Protein 9G6Q (pdb70)

Secondary structure (DSSP, 8-state):
--EEEEPPPEEE-TT--EEEEEEEESS-GGGSEEEEEEE-TT---EEEEEE-TTT--EEE-GGGBTTEEEEEETTTTEEEEEE-S--GGG-EEEEEEEE--TTSTTSS-SB---EEEEE-/-TTSPPEEE----BPTT--EEEEEEESS--B-TTS-B-EEEEEE-TTS--EEEEETTTEEPTT--TTEEEEE-SSEEEEEE-S--GGG-EEEEEEE-SSSSPEE---EEE-B-

Solvent-accessible surface area: 10648 Å² total; per-residue (Å²): 161,22,92,9,104,6,35,54,77,62,134,10,57,84,58,39,58,13,115,0,27,0,88,3,49,52,43,82,12,30,42,56,1,0,0,0,0,9,24,76,102,96,97,9,11,28,2,0,0,1,10,40,8,147,76,106,101,53,16,47,19,132,137,7,106,56,42,2,61,8,59,34,55,130,108,40,27,12,0,60,0,70,2,124,48,2,68,78,53,5,15,2,41,2,5,0,0,12,0,2,96,226,24,7,83,46,26,0,43,85,29,0,97,11,1,60,1,65,10,87,88,118,105,42,9,91,10,67,25,66,95,95,134,14,67,73,41,102,64,28,62,2,31,0,84,12,80,39,57,0,98,76,185,72,57,78,14,28,0,4,0,0,0,20,54,97,87,106,29,2,58,10,0,0,36,29,35,64,57,92,13,119,82,16,42,94,17,4,38,11,62,35,83,3,54,73,2,44,0,67,0,90,153,1,90,75,92,0,24,2,32,0,5,0,0,0,23,23,91,105,25,15,22,23,2,66,23,4,118,0,85,54,92

Structure (mmCIF, N/CA/C/O backbone):
data_9G6Q
#
_entry.id   9G6Q
#
_cell.length_a   50.879
_cell.length_b   63.685
_cell.length_c   80.610
_cell.angle_alpha   90.00
_cell.angle_beta   90.00
_cell.angle_gamma   90.00
#
_symmetry.space_group_name_H-M   'P 21 21 21'
#
loop_
_entity.id
_entity.type
_entity.pdbx_description
1 polymer scFv-IP11
2 polymer scFv-IP11
3 non-polymer rocuronium
4 water water
#
loop_
_atom_site.group_PDB
_atom_site.id
_atom_site.type_symbol
_atom_site.label_atom_id
_atom_site.label_alt_id
_atom_site.label_comp_id
_atom_site.label_asym_id
_atom_site.label_entity_id
_atom_site.label_seq_id
_atom_site.pdbx_PDB_ins_code
_atom_site.Cartn_x
_atom_site.Cartn_y
_atom_site.Cartn_z
_atom_site.occupancy
_atom_site.B_iso_or_equiv
_atom_site.auth_seq_id
_atom_site.auth_comp_id
_atom_site.auth_asym_id
_atom_site.auth_atom_id
_atom_site.pdbx_PDB_model_num
ATOM 1 N N . GLN A 1 1 ? 17.295 0.647 -10.728 1.00 28.77 1 GLN H N 1
ATOM 2 C CA . GLN A 1 1 ? 16.443 0.028 -11.769 1.00 27.07 1 GLN H CA 1
ATOM 3 C C . GLN A 1 1 ? 15.112 0.788 -11.836 1.00 18.87 1 GLN H C 1
ATOM 4 O O . GLN A 1 1 ? 14.290 0.778 -10.941 1.00 18.22 1 GLN H O 1
ATOM 10 N N . VAL A 1 2 ? 14.920 1.391 -12.973 1.00 17.38 2 VAL H N 1
ATOM 11 C CA . VAL A 1 2 ? 13.656 2.099 -13.234 1.00 14.86 2 VAL H CA 1
ATOM 12 C C . VAL A 1 2 ? 12.562 1.063 -13.390 1.00 15.00 2 VAL H C 1
ATOM 13 O O . VAL A 1 2 ? 12.709 0.118 -14.198 1.00 16.38 2 VAL H O 1
ATOM 17 N N . GLN A 1 3 ? 11.449 1.248 -12.710 1.00 14.01 3 GLN H N 1
ATOM 18 C CA . GLN A 1 3 ? 10.294 0.395 -12.859 1.00 13.61 3 GLN H CA 1
ATOM 19 C C . GLN A 1 3 ? 9.023 1.230 -12.854 1.00 12.49 3 GLN H C 1
ATOM 20 O O . GLN A 1 3 ? 8.888 2.160 -12.037 1.00 12.41 3 GLN H O 1
ATOM 26 N N . LEU A 1 4 ? 8.063 0.856 -13.718 1.00 11.17 4 LEU H N 1
ATOM 27 C CA . LEU A 1 4 ? 6.705 1.388 -13.714 1.00 10.28 4 LEU H CA 1
ATOM 28 C C . LEU A 1 4 ? 5.778 0.213 -13.522 1.00 10.59 4 LEU H C 1
ATOM 29 O O . LEU A 1 4 ? 5.811 -0.742 -14.329 1.00 12.75 4 LEU H O 1
ATOM 34 N N . GLN A 1 5 ? 4.986 0.217 -12.479 1.00 10.41 5 GLN H N 1
ATOM 35 C CA . GLN A 1 5 ? 4.142 -0.893 -12.116 1.00 10.77 5 GLN H CA 1
ATOM 36 C C . GLN A 1 5 ? 2.688 -0.446 -12.185 1.00 10.01 5 GLN H C 1
ATOM 37 O O . GLN A 1 5 ? 2.262 0.461 -11.460 1.00 11.64 5 GLN H O 1
ATOM 43 N N . GLN A 1 6 ? 1.915 -1.077 -13.031 1.00 9.85 6 GLN H N 1
ATOM 44 C CA . GLN A 1 6 ? 0.528 -0.730 -13.265 1.00 9.16 6 GLN H CA 1
ATOM 45 C C . GLN A 1 6 ? -0.422 -1.597 -12.463 1.00 9.58 6 GLN H C 1
ATOM 46 O O . GLN A 1 6 ? -0.092 -2.732 -12.104 1.00 11.62 6 GLN H O 1
ATOM 52 N N . SER A 1 7 ? -1.582 -1.030 -12.205 1.00 9.77 7 SER H N 1
ATOM 53 C CA . SER A 1 7 ? -2.631 -1.732 -11.502 1.00 10.94 7 SER H CA 1
ATOM 54 C C . SER A 1 7 ? -3.172 -2.902 -12.319 1.00 10.68 7 SER H C 1
ATOM 55 O O . SER A 1 7 ? -2.996 -3.027 -13.512 1.00 11.46 7 SER H O 1
ATOM 58 N N . GLY A 1 8 ? -3.880 -3.786 -11.630 1.00 11.44 8 GLY H N 1
ATOM 59 C CA . GLY A 1 8 ? -4.374 -5.032 -12.223 1.00 11.82 8 GLY H CA 1
ATOM 60 C C . GLY A 1 8 ? -5.492 -4.801 -13.209 1.00 12.32 8 GLY H C 1
ATOM 61 O O . GLY A 1 8 ? -6.215 -3.829 -13.184 1.00 11.85 8 GLY H O 1
ATOM 62 N N . ALA A 1 9 ? -5.694 -5.783 -14.089 1.00 12.81 9 ALA H N 1
ATOM 63 C CA . ALA A 1 9 ? -6.767 -5.781 -15.028 1.00 12.07 9 ALA H CA 1
ATOM 64 C C . ALA A 1 9 ? -8.111 -5.612 -14.353 1.00 12.23 9 ALA H C 1
ATOM 65 O O . ALA A 1 9 ? -8.323 -6.096 -13.250 1.00 13.78 9 ALA H O 1
ATOM 67 N N . GLU A 1 10 ? -9.026 -4.974 -15.072 1.00 12.85 10 GLU H N 1
ATOM 68 C CA . GLU A 1 10 ? -10.357 -4.641 -14.575 1.00 14.91 10 GLU H CA 1
ATOM 69 C C . GLU A 1 10 ? -11.407 -4.966 -15.613 1.00 13.71 10 GLU H C 1
ATOM 70 O O . GLU A 1 10 ? -11.207 -4.811 -16.805 1.00 13.51 10 GLU H O 1
ATOM 76 N N . LEU A 1 11 ? -12.554 -5.412 -15.070 1.00 15.88 11 LEU H N 1
ATOM 77 C CA . LEU A 1 11 ? -13.806 -5.522 -15.773 1.00 14.93 11 LEU H CA 1
ATOM 78 C C . LEU A 1 11 ? -14.729 -4.398 -15.286 1.00 14.62 11 LEU H C 1
ATOM 79 O O . LEU A 1 11 ? -14.884 -4.243 -14.082 1.00 17.53 11 LEU H O 1
ATOM 84 N N . ALA A 1 12 ? -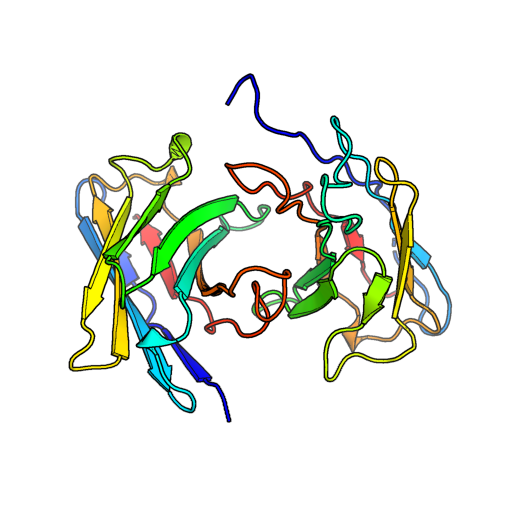15.287 -3.671 -16.226 1.00 15.99 12 ALA H N 1
ATOM 85 C CA . ALA A 1 12 ? -16.190 -2.569 -15.889 1.00 16.00 12 ALA H CA 1
ATOM 86 C C . ALA A 1 12 ? -17.458 -2.648 -16.735 1.00 15.82 12 ALA H C 1
ATOM 87 O O . ALA A 1 12 ? -17.469 -3.130 -17.833 1.00 17.44 12 ALA H O 1
ATOM 89 N N . ARG A 1 13 ? -18.540 -2.064 -16.188 1.00 20.28 13 ARG H N 1
ATOM 90 C CA . ARG A 1 13 ? -19.811 -1.950 -16.868 1.00 22.10 13 ARG H CA 1
ATOM 91 C C . ARG A 1 13 ? -19.856 -0.688 -17.723 1.00 20.76 13 ARG H C 1
ATOM 92 O O . ARG A 1 13 ? -19.257 0.332 -17.394 1.00 20.39 13 ARG H O 1
ATOM 94 N N . PRO A 1 14 ? -20.572 -0.699 -18.849 1.00 19.97 14 PRO H N 1
ATOM 95 C CA . PRO A 1 14 ? -20.821 0.509 -19.610 1.00 21.62 14 PRO H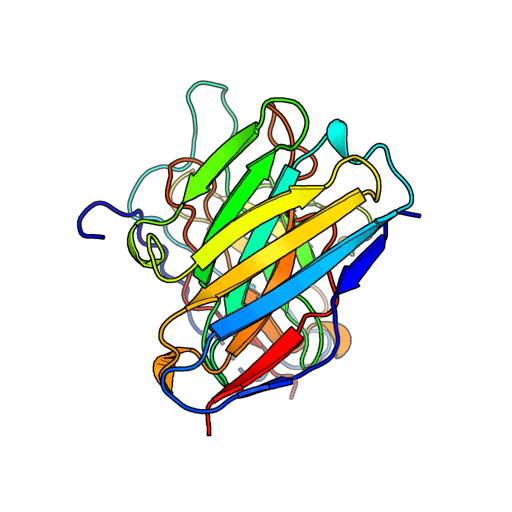 CA 1
ATOM 96 C C . PRO A 1 14 ? -21.445 1.590 -18.747 1.00 19.53 14 PRO H C 1
ATOM 97 O O . PRO A 1 14 ? -22.302 1.356 -17.883 1.00 21.52 14 PRO H O 1
ATOM 101 N N . GLY A 1 15 ? -20.892 2.779 -18.914 1.00 18.78 15 GLY H N 1
ATOM 102 C CA . GLY A 1 15 ? -21.329 3.939 -18.181 1.00 19.76 15 GLY H CA 1
ATOM 103 C C . GLY A 1 15 ? -20.560 4.184 -16.902 1.00 21.58 15 GLY H C 1
ATOM 104 O O . GLY A 1 15 ? -20.660 5.263 -16.346 1.00 21.21 15 GLY H O 1
ATOM 105 N N . ALA A 1 16 ? -19.769 3.202 -16.445 1.00 19.87 16 ALA H N 1
ATOM 106 C CA . ALA A 1 16 ? -19.010 3.384 -15.232 1.00 18.47 16 ALA H CA 1
ATOM 107 C C . ALA A 1 16 ? -17.724 4.155 -15.543 1.00 17.05 16 ALA H C 1
ATOM 108 O O . ALA A 1 16 ? -17.469 4.560 -16.651 1.00 16.54 16 ALA H O 1
ATOM 110 N N . SER A 1 17 ? -17.007 4.407 -14.476 1.00 18.21 17 SER H N 1
ATOM 111 C CA . SER A 1 17 ? -15.661 4.968 -14.549 1.00 16.52 17 SER H CA 1
ATOM 112 C C . SER A 1 17 ? -14.704 3.972 -13.938 1.00 17.24 17 SER H C 1
ATOM 113 O O . SER A 1 17 ? -15.069 3.117 -13.140 1.00 18.61 17 SER H O 1
ATOM 116 N N . VAL A 1 18 ? -13.433 4.112 -14.308 1.00 15.21 18 VAL H N 1
ATOM 117 C CA . VAL A 1 18 ? -12.358 3.375 -13.681 1.00 14.46 18 VAL H CA 1
ATOM 118 C C . VAL A 1 18 ? -11.161 4.313 -13.515 1.00 12.70 18 VAL H C 1
ATOM 119 O O . VAL A 1 18 ? -10.978 5.218 -14.319 1.00 14.45 18 VAL H O 1
ATOM 123 N N . LYS A 1 19 ? -10.306 4.026 -12.550 1.00 12.09 19 LYS H N 1
ATOM 124 C CA . LYS A 1 19 ? -9.101 4.784 -12.294 1.00 12.38 19 LYS H CA 1
ATOM 125 C C . LYS A 1 19 ? -7.909 3.824 -12.277 1.00 13.01 19 LYS H C 1
ATOM 126 O O . LYS A 1 19 ? -7.841 2.944 -11.422 1.00 14.47 19 LYS H O 1
ATOM 132 N N . LEU A 1 20 ? -7.043 3.947 -13.261 1.00 10.43 20 LEU H N 1
ATOM 133 C CA . LEU A 1 20 ? -5.869 3.111 -13.446 1.00 10.83 20 LEU H CA 1
ATOM 134 C C . LEU A 1 20 ? -4.673 3.786 -12.828 1.00 10.88 20 LEU H C 1
ATOM 135 O O . LEU A 1 20 ? -4.606 5.030 -12.805 1.00 11.53 20 LEU H O 1
ATOM 140 N N . SER A 1 21 ? -3.750 3.040 -12.245 1.00 9.92 21 SER H N 1
ATOM 141 C CA . SER A 1 21 ? -2.578 3.628 -11.626 1.00 10.29 21 SER H CA 1
ATOM 142 C C . SER A 1 21 ? -1.281 3.095 -12.232 1.00 9.68 21 SER H C 1
ATOM 143 O O . SER A 1 21 ? -1.194 1.986 -12.806 1.00 10.04 21 SER H O 1
ATOM 146 N N . CYS A 1 22 ? -0.240 3.885 -12.075 1.00 9.39 22 CYS H N 1
ATOM 147 C CA . CYS A 1 22 ? 1.105 3.632 -12.568 1.00 10.29 22 CYS H CA 1
ATOM 148 C C . CYS A 1 22 ? 2.079 4.118 -11.506 1.00 11.13 22 CYS H C 1
ATOM 149 O O . CYS A 1 22 ? 2.259 5.328 -11.349 1.00 11.49 22 CYS H O 1
ATOM 152 N N . LYS A 1 23 ? 2.698 3.186 -10.785 1.00 10.74 23 LYS H N 1
ATOM 153 C CA . LYS A 1 23 ? 3.625 3.490 -9.686 1.00 11.33 23 LYS H CA 1
ATOM 154 C C . LYS A 1 23 ? 5.051 3.454 -10.179 1.00 11.41 23 LYS H C 1
ATOM 155 O O . LYS A 1 23 ? 5.478 2.421 -10.737 1.00 11.83 23 LYS H O 1
ATOM 161 N N . ALA A 1 24 ? 5.795 4.520 -9.999 1.00 10.87 24 ALA H N 1
ATOM 162 C CA . ALA A 1 24 ? 7.150 4.669 -10.484 1.00 11.38 24 ALA H CA 1
ATOM 163 C C . ALA A 1 24 ? 8.124 4.456 -9.358 1.00 12.45 24 ALA H C 1
ATOM 164 O O . ALA A 1 24 ? 7.919 4.968 -8.249 1.00 13.47 24 ALA H O 1
ATOM 166 N N . SER A 1 25 ? 9.240 3.843 -9.671 1.00 11.79 25 SER H N 1
ATOM 167 C CA . SER A 1 25 ? 10.312 3.657 -8.688 1.00 13.71 25 SER H CA 1
ATOM 168 C C . SER A 1 25 ? 11.649 3.578 -9.408 1.00 12.86 25 SER H C 1
ATOM 169 O O . SER A 1 25 ? 11.765 3.319 -10.602 1.00 13.13 25 SER H O 1
ATOM 172 N N . GLY A 1 26 ? 12.726 3.843 -8.630 1.00 13.29 26 GLY H N 1
ATOM 173 C CA . GLY A 1 26 ? 14.070 3.683 -9.138 1.00 13.42 26 GLY H CA 1
ATOM 174 C C . GLY A 1 26 ? 14.702 4.921 -9.759 1.00 13.23 26 GLY H C 1
ATOM 175 O O . GLY A 1 26 ? 15.775 4.865 -10.340 1.00 15.34 26 GLY H O 1
ATOM 176 N N . TYR A 1 27 ? 13.995 6.063 -9.711 1.00 12.70 27 TYR H N 1
ATOM 177 C CA . TYR A 1 27 ? 14.444 7.333 -10.222 1.00 12.23 27 TYR H CA 1
ATOM 178 C C . TYR A 1 27 ? 13.612 8.429 -9.551 1.00 11.49 27 TYR H C 1
ATOM 179 O O . TYR A 1 27 ? 12.627 8.134 -8.894 1.00 12.63 27 TYR H O 1
ATOM 188 N N . THR A 1 28 ? 14.019 9.664 -9.728 1.00 11.80 28 THR H N 1
ATOM 189 C CA . THR A 1 28 ? 13.297 10.811 -9.184 1.00 12.16 28 THR H CA 1
ATOM 190 C C . THR A 1 28 ? 12.044 11.062 -10.028 1.00 11.83 28 THR H C 1
ATOM 191 O O . THR A 1 28 ? 12.135 11.614 -11.122 1.00 11.30 28 THR H O 1
ATOM 195 N N . PHE A 1 29 ? 10.884 10.706 -9.505 1.00 11.06 29 PHE H N 1
ATOM 196 C CA . PHE A 1 29 ? 9.609 10.791 -10.233 1.00 11.03 29 PHE H CA 1
ATOM 197 C C . PHE A 1 29 ? 9.400 12.180 -10.811 1.00 11.06 29 PHE H C 1
ATOM 198 O O . PHE A 1 29 ? 8.998 12.327 -11.973 1.00 11.00 29 PHE H O 1
ATOM 206 N N . THR A 1 30 ? 9.643 13.218 -10.020 1.00 10.15 30 THR H N 1
ATOM 207 C CA . THR A 1 30 ? 9.358 14.556 -10.451 1.00 11.32 30 THR H CA 1
ATOM 208 C C . THR A 1 30 ? 10.399 15.116 -11.410 1.00 10.43 30 THR H C 1
ATOM 209 O O . THR A 1 30 ? 10.149 16.219 -11.901 1.00 11.97 30 THR H O 1
ATOM 213 N N . SER A 1 31 ? 11.445 14.397 -11.748 1.00 10.70 31 SER H N 1
ATOM 214 C CA . SER A 1 31 ? 12.397 14.865 -12.756 1.00 12.01 31 SER H CA 1
ATOM 215 C C . SER A 1 31 ? 11.929 14.542 -14.178 1.00 11.88 31 SER H C 1
ATOM 216 O O . SER A 1 31 ? 12.538 15.011 -15.131 1.00 12.86 31 SER H O 1
ATOM 219 N N . TYR A 1 32 ? 10.823 13.800 -14.319 1.00 10.22 32 TYR H N 1
ATOM 220 C CA . TYR A 1 32 ? 10.349 13.320 -15.625 1.00 9.55 32 TYR H CA 1
ATOM 221 C C . TYR A 1 32 ? 8.831 13.438 -15.641 1.00 9.84 32 TYR H C 1
ATOM 222 O O . TYR A 1 32 ? 8.211 13.961 -14.719 1.00 11.10 32 TYR H O 1
ATOM 231 N N . GLY A 1 33 ? 8.234 12.969 -16.708 1.00 9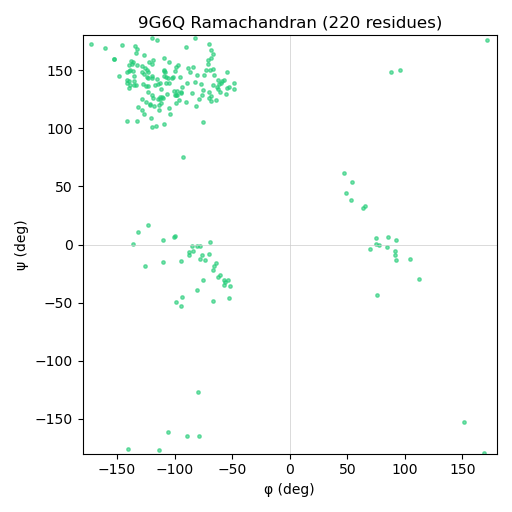.50 33 GLY H N 1
ATOM 232 C CA . GLY A 1 33 ? 6.797 12.885 -16.789 1.00 10.29 33 GLY H CA 1
ATOM 233 C C . GLY A 1 33 ? 6.326 11.451 -16.988 1.00 8.72 33 GLY H C 1
ATOM 234 O O . GLY A 1 33 ? 7.161 10.525 -17.051 1.00 9.13 33 GLY H O 1
ATOM 235 N N . ILE A 1 34 ? 5.021 11.259 -17.032 1.00 8.24 34 ILE H N 1
ATOM 236 C CA . ILE A 1 34 ? 4.409 9.985 -17.343 1.00 8.23 34 ILE H CA 1
ATOM 237 C C . ILE A 1 34 ? 3.464 10.192 -18.508 1.00 8.96 34 ILE H C 1
ATOM 238 O O . ILE A 1 34 ? 2.721 11.194 -18.531 1.00 9.99 34 ILE H O 1
ATOM 243 N N . THR A 1 35 ? 3.474 9.296 -19.463 1.00 8.89 35 THR H N 1
ATOM 244 C CA . THR A 1 35 ? 2.619 9.377 -20.641 1.00 9.58 35 THR H CA 1
ATOM 245 C C . THR A 1 35 ? 1.849 8.089 -20.750 1.00 9.33 35 THR H C 1
ATOM 246 O O . THR A 1 35 ? 2.313 7.012 -20.295 1.00 10.24 35 THR H O 1
ATOM 250 N N . TRP A 1 36 ? 0.656 8.145 -21.341 1.00 9.33 36 TRP H N 1
ATOM 251 C CA . TRP A 1 36 ? -0.253 7.035 -21.412 1.00 9.08 36 TRP H CA 1
ATOM 252 C C . TRP A 1 36 ? -0.599 6.724 -22.864 1.00 8.89 36 TRP H C 1
ATOM 253 O O . TRP A 1 36 ? -0.774 7.643 -23.682 1.00 9.05 36 TRP H O 1
ATOM 264 N N . VAL A 1 37 ? -0.741 5.430 -23.145 1.00 8.77 37 VAL H N 1
ATOM 265 C CA . VAL A 1 37 ? -0.966 4.903 -24.484 1.00 9.03 37 VAL H CA 1
ATOM 266 C C . VAL A 1 37 ? -2.067 3.872 -24.387 1.00 9.27 37 VAL H C 1
ATOM 267 O O . VAL A 1 37 ? -2.094 3.044 -23.483 1.00 10.50 37 VAL H O 1
ATOM 271 N N . LYS A 1 38 ? -2.941 3.862 -25.399 1.00 10.16 38 LYS H N 1
ATOM 272 C CA . LYS A 1 38 ? -4.026 2.906 -25.534 1.00 10.59 38 LYS H CA 1
ATOM 273 C C . LYS A 1 38 ? -3.724 1.924 -26.655 1.00 11.70 38 LYS H C 1
ATOM 274 O O . LYS A 1 38 ? -3.347 2.335 -27.737 1.00 12.23 38 LYS H O 1
ATOM 280 N N . GLN A 1 39 ? -4.042 0.659 -26.385 1.00 12.43 39 GLN H N 1
ATOM 281 C CA . GLN A 1 39 ? -4.127 -0.381 -27.429 1.00 14.59 39 GLN H CA 1
ATOM 282 C C . GLN A 1 39 ? -5.390 -1.228 -27.335 1.00 15.29 39 GLN H C 1
ATOM 283 O O . GLN A 1 39 ? -5.502 -2.082 -26.535 1.00 15.53 39 GLN H O 1
ATOM 289 N N . ARG A 1 40 ? -6.365 -1.007 -28.273 1.00 19.91 40 ARG H N 1
ATOM 290 C CA . ARG A 1 40 ? -7.579 -1.817 -28.363 1.00 21.58 40 ARG H CA 1
ATOM 291 C C . ARG A 1 40 ? -7.210 -3.218 -28.840 1.00 24.02 40 ARG H C 1
ATOM 292 O O . ARG A 1 40 ? -6.188 -3.345 -29.510 1.00 22.77 40 ARG H O 1
ATOM 300 N N . PRO A 1 41 ? -7.968 -4.283 -28.439 1.00 25.26 41 PRO H N 1
ATOM 301 C CA . PRO A 1 41 ? -7.569 -5.657 -28.740 1.00 29.77 41 PRO H CA 1
ATOM 302 C C . PRO A 1 41 ? -7.372 -5.789 -30.246 1.00 34.86 41 PRO H C 1
ATOM 303 O O . PRO A 1 41 ? -8.170 -5.300 -31.054 1.00 34.74 41 PRO H O 1
ATOM 307 N N . GLY A 1 42 ? -6.216 -6.343 -30.604 1.00 45.81 42 GLY H N 1
ATOM 308 C CA . GLY A 1 42 ? -5.897 -6.595 -31.993 1.00 41.31 42 GLY H CA 1
ATOM 309 C C . GLY A 1 42 ? -5.471 -5.351 -32.767 1.00 44.38 42 GLY H C 1
ATOM 310 O O . GLY A 1 42 ? -5.141 -5.467 -33.940 1.00 42.49 42 GLY H O 1
ATOM 311 N N . GLN A 1 43 ? -5.434 -4.176 -32.121 1.00 32.75 43 GLN H N 1
ATOM 312 C CA . GLN A 1 43 ? -5.263 -2.918 -32.841 1.00 29.97 43 GLN H CA 1
ATOM 313 C C . GLN A 1 43 ? -3.906 -2.293 -32.478 1.00 22.10 43 GLN H C 1
ATOM 314 O O . GLN A 1 43 ? -3.147 -2.842 -31.631 1.00 23.70 43 GLN H O 1
ATOM 320 N N . GLY A 1 44 ? -3.703 -1.078 -33.054 1.00 22.59 44 GLY H N 1
ATOM 321 C CA . GLY A 1 44 ? -2.453 -0.302 -33.009 1.00 17.07 44 GLY H CA 1
ATOM 322 C C . GLY A 1 44 ? -2.299 0.414 -31.660 1.00 14.71 44 GLY H C 1
ATOM 323 O O . GLY A 1 44 ? -3.066 0.204 -30.749 1.00 20.74 44 GLY H O 1
ATOM 324 N N . LEU A 1 45 ? -1.391 1.369 -31.617 1.00 15.02 45 LEU H N 1
ATOM 325 C CA . LEU A 1 45 ? -1.140 2.215 -30.442 1.00 12.64 45 LEU H CA 1
ATOM 326 C C . LEU A 1 45 ? -1.662 3.588 -30.700 1.00 12.45 45 LEU H C 1
ATOM 327 O O . LEU A 1 45 ? -1.515 4.149 -31.778 1.00 13.90 45 LEU H O 1
ATOM 332 N N . GLU A 1 46 ? -2.194 4.213 -29.640 1.00 11.52 46 GLU H N 1
ATOM 333 C CA . GLU A 1 46 ? -2.691 5.578 -29.679 1.00 12.38 46 GLU H CA 1
ATOM 334 C C . GLU A 1 46 ? -2.152 6.329 -28.459 1.00 10.42 46 GLU H C 1
ATOM 335 O O . GLU A 1 46 ? -2.166 5.784 -27.348 1.00 12.40 46 GLU H O 1
ATOM 341 N N . TRP A 1 47 ? -1.719 7.534 -28.643 1.00 10.26 47 TRP H N 1
ATOM 342 C CA . TRP A 1 47 ? -1.262 8.358 -27.530 1.00 9.51 47 TRP H CA 1
ATOM 343 C C . TRP A 1 47 ? -2.432 9.068 -26.864 1.00 10.50 47 TRP H C 1
ATOM 344 O O . TRP A 1 47 ? -3.242 9.710 -27.542 1.00 11.14 47 TRP H O 1
ATOM 355 N N . ILE A 1 48 ? -2.536 8.991 -25.528 1.00 8.95 48 ILE H N 1
ATOM 356 C CA . ILE A 1 48 ? -3.595 9.645 -24.772 1.00 9.25 48 ILE H CA 1
ATOM 357 C C . ILE A 1 48 ? -3.162 11.001 -24.272 1.00 9.68 48 ILE H C 1
ATOM 358 O O . ILE A 1 48 ? -3.900 11.995 -24.466 1.00 10.10 48 ILE H O 1
ATOM 363 N N . GLY A 1 49 ? -2.026 11.091 -23.573 1.00 9.37 49 GLY H N 1
ATOM 364 C CA . GLY A 1 49 ? -1.610 12.333 -22.973 1.00 9.61 49 GLY H CA 1
ATOM 365 C C . GLY A 1 49 ? -0.417 12.134 -22.063 1.00 9.03 49 GLY H C 1
ATOM 366 O O . GLY A 1 49 ? 0.053 10.997 -21.915 1.00 9.53 49 GLY H O 1
ATOM 367 N N . GLU A 1 50 ? 0.085 13.218 -21.537 1.00 9.41 50 GLU H N 1
ATOM 368 C CA . GLU A 1 50 ? 1.240 13.209 -20.654 1.00 10.14 50 GLU H CA 1
ATOM 369 C C . GLU A 1 50 ? 1.016 14.144 -19.485 1.00 8.80 50 GLU H C 1
ATOM 370 O O . GLU A 1 50 ? 0.236 15.100 -19.578 1.00 10.48 50 GLU H O 1
ATOM 376 N N . ILE A 1 51 ? 1.715 13.867 -18.379 1.00 8.78 51 ILE H N 1
ATOM 377 C CA . ILE A 1 51 ? 1.670 14.696 -17.174 1.00 8.09 51 ILE H CA 1
ATOM 378 C C . ILE A 1 51 ? 3.062 14.764 -16.597 1.00 8.29 51 ILE H C 1
ATOM 379 O O . ILE A 1 51 ? 3.789 13.760 -16.507 1.00 9.21 51 ILE H O 1
ATOM 384 N N . TYR A 1 52 ? 3.451 15.957 -16.143 1.00 7.76 52 TYR H N 1
ATOM 385 C CA . TYR A 1 52 ? 4.748 16.227 -15.563 1.00 8.74 52 TYR H CA 1
ATOM 386 C C . TYR A 1 52 ? 4.503 16.704 -14.156 1.00 9.82 52 TYR H C 1
ATOM 387 O O . TYR A 1 52 ? 4.073 17.852 -13.973 1.00 10.75 52 TYR H O 1
ATOM 396 N N . PRO A 1 53 A 4.678 15.864 -13.126 1.00 10.12 52 PRO H N 1
ATOM 397 C CA . PRO A 1 53 A 4.227 16.197 -11.786 1.00 10.56 52 PRO H CA 1
ATOM 398 C C . PRO A 1 53 A 4.897 17.408 -11.181 1.00 11.14 52 PRO H C 1
ATOM 399 O O . PRO A 1 53 A 4.285 18.047 -10.312 1.00 13.53 52 PRO H O 1
ATOM 403 N N . ARG A 1 54 ? 6.115 17.752 -11.535 1.00 10.32 53 ARG H N 1
ATOM 404 C CA . ARG A 1 54 ? 6.822 18.867 -10.897 1.00 11.26 53 ARG H CA 1
ATOM 405 C C . ARG A 1 54 ? 6.139 20.189 -11.217 1.00 12.27 53 ARG H C 1
ATOM 406 O O . ARG A 1 54 ? 5.882 21.031 -10.342 1.00 14.08 53 ARG H O 1
ATOM 414 N N . SER A 1 55 ? 5.848 20.420 -12.495 1.00 11.26 54 SER H N 1
ATOM 415 C CA . SER A 1 55 ? 5.254 21.671 -12.956 1.00 10.95 54 SER H CA 1
ATOM 416 C C . SER A 1 55 ? 3.745 21.556 -13.045 1.00 11.05 54 SER H C 1
ATOM 417 O O . SER A 1 55 ? 3.079 22.605 -13.176 1.00 11.59 54 SER H O 1
ATOM 420 N N . THR A 1 56 ? 3.180 20.360 -12.991 1.00 10.50 55 THR H N 1
ATOM 421 C CA . THR A 1 56 ? 1.769 20.040 -13.240 1.00 10.07 55 THR H CA 1
ATOM 422 C C . THR A 1 56 ? 1.365 20.072 -14.720 1.00 9.72 55 TH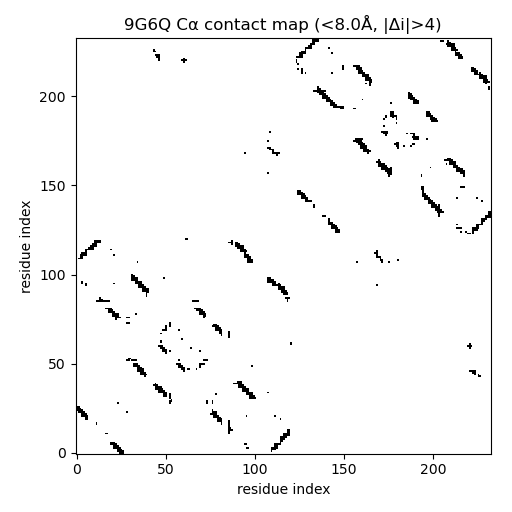R H C 1
ATOM 423 O O . THR A 1 56 ? 0.220 19.809 -15.015 1.00 10.67 55 THR H O 1
ATOM 427 N N . TYR A 1 57 ? 2.308 20.363 -15.601 1.00 9.42 56 TYR H N 1
ATOM 428 C CA . TYR A 1 57 ? 2.017 20.410 -17.016 1.00 9.55 56 TYR H CA 1
ATOM 429 C C . TYR A 1 57 ? 1.354 19.132 -17.493 1.00 10.16 56 TYR H C 1
ATOM 430 O O . TYR A 1 57 ? 1.849 18.015 -17.211 1.00 10.12 56 TYR H O 1
ATOM 439 N N . THR A 1 58 ? 0.318 19.285 -18.286 1.00 9.66 57 THR H N 1
ATOM 440 C CA . THR A 1 58 ? -0.320 18.211 -19.000 1.00 9.02 57 THR H CA 1
ATOM 441 C C . THR A 1 58 ? -0.440 18.546 -20.483 1.00 9.78 57 THR H C 1
ATOM 442 O O . THR A 1 58 ? -0.548 19.710 -20.875 1.00 10.30 57 THR H O 1
ATOM 446 N N . SER A 1 59 ? -0.489 17.494 -21.291 1.00 9.32 58 SER H N 1
ATOM 447 C CA . SER A 1 59 ? -0.890 17.598 -22.674 1.00 10.38 58 SER H CA 1
ATOM 448 C C . SER A 1 59 ? -1.781 16.444 -23.033 1.00 10.96 58 SER H C 1
ATOM 449 O O . SER A 1 59 ? -1.446 15.304 -22.669 1.00 13.33 58 SER H O 1
ATOM 452 N N . TYR A 1 60 ? -2.852 16.649 -23.755 1.00 10.80 59 TYR H N 1
ATOM 453 C CA . TYR A 1 60 ? -3.777 15.618 -24.101 1.00 10.23 59 TYR H CA 1
ATOM 454 C C . TYR A 1 60 ? -3.942 15.529 -25.607 1.00 11.08 59 TYR H C 1
ATOM 455 O O . TYR A 1 60 ? -4.012 16.563 -26.291 1.00 13.27 59 TYR H O 1
ATOM 464 N N . ASN A 1 61 ? -4.107 14.343 -26.118 1.00 10.32 60 ASN H N 1
ATOM 465 C CA . ASN A 1 61 ? -4.680 14.157 -27.449 1.00 11.01 60 ASN H CA 1
ATOM 466 C C . ASN A 1 61 ? -6.138 14.570 -27.365 1.00 11.72 60 ASN H C 1
ATOM 467 O O . ASN A 1 61 ? -6.880 14.090 -26.524 1.00 12.03 60 ASN H O 1
ATOM 472 N N . GLU A 1 62 ? -6.571 15.475 -28.281 1.00 12.47 61 GLU H N 1
ATOM 473 C CA . GLU A 1 62 ? -7.966 15.919 -28.276 1.00 14.81 61 GLU H CA 1
ATOM 474 C C . GLU A 1 62 ? -8.984 14.795 -28.321 1.00 14.56 61 GLU H C 1
ATOM 475 O O . GLU A 1 62 ? -10.050 14.886 -27.711 1.00 17.69 61 GLU H O 1
ATOM 481 N N . LYS A 1 63 ? -8.630 13.690 -28.945 1.00 14.74 62 LYS H N 1
ATOM 482 C CA . LYS A 1 63 ? -9.473 12.516 -29.020 1.00 15.96 62 LYS H CA 1
ATOM 483 C C . LYS A 1 63 ? -9.888 12.018 -27.638 1.00 16.62 62 LYS H C 1
ATOM 484 O O . LYS A 1 63 ? -10.966 11.462 -27.475 1.00 18.94 62 LYS H O 1
ATOM 490 N N . PHE A 1 64 ? -9.002 12.210 -26.640 1.00 14.21 63 PHE H N 1
ATOM 491 C CA . PHE A 1 64 ? -9.257 11.646 -25.326 1.00 13.74 63 PHE H CA 1
ATOM 492 C C . PHE A 1 64 ? -9.573 12.682 -24.282 1.00 14.95 63 PHE H C 1
ATOM 493 O O . PHE A 1 64 ? -9.784 12.329 -23.115 1.00 14.81 63 PHE H O 1
ATOM 501 N N . LYS A 1 65 ? -9.667 13.958 -24.651 1.00 16.09 64 LYS H N 1
ATOM 502 C CA . LYS A 1 65 ? -10.016 14.970 -23.679 1.00 18.30 64 LYS H CA 1
ATOM 503 C C . L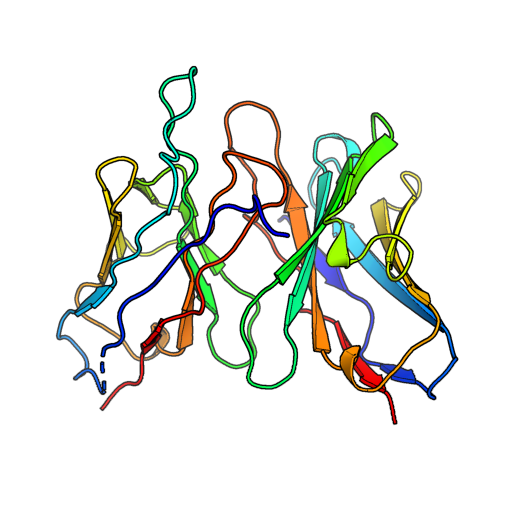YS A 1 65 ? -11.422 14.669 -23.184 1.00 20.69 64 LYS H C 1
ATOM 504 O O . LYS A 1 65 ? -12.315 14.265 -23.920 1.00 23.78 64 LYS H O 1
ATOM 510 N N . GLY A 1 66 ? -11.623 14.758 -21.869 1.00 21.59 65 GLY H N 1
ATOM 511 C CA . GLY A 1 66 ? -12.947 14.402 -21.347 1.00 27.79 65 GLY H CA 1
ATOM 512 C C . GLY A 1 66 ? -13.382 12.915 -21.388 1.00 30.74 65 GLY H C 1
ATOM 513 O O . GLY A 1 66 ? -14.529 12.613 -21.043 1.00 37.85 65 GLY H O 1
ATOM 514 N N . LYS A 1 67 ? -12.598 12.007 -21.959 1.00 16.31 66 LYS H N 1
ATOM 515 C CA . LYS A 1 67 ? -12.644 10.581 -21.686 1.00 15.14 66 LYS H CA 1
ATOM 516 C C . LYS A 1 67 ? -11.633 10.229 -20.590 1.00 12.24 66 LYS H C 1
ATOM 517 O O . LYS A 1 67 ? -11.983 9.507 -19.672 1.00 13.98 66 LYS H O 1
ATOM 523 N N . ALA A 1 68 ? -10.428 10.775 -20.715 1.00 11.84 67 ALA H N 1
ATOM 524 C CA . ALA A 1 68 ? -9.313 10.448 -19.820 1.00 12.02 67 ALA H CA 1
ATOM 525 C C . ALA A 1 68 ? -8.947 11.683 -19.023 1.00 11.55 67 ALA H C 1
ATOM 526 O O . ALA A 1 68 ? -8.864 12.784 -19.582 1.00 13.90 67 ALA H O 1
ATOM 528 N N . THR A 1 69 ? -8.689 11.513 -17.738 1.00 10.73 68 THR H N 1
ATOM 529 C CA . THR A 1 69 ? -8.187 12.579 -16.884 1.00 11.40 68 THR H CA 1
ATOM 530 C C . THR A 1 69 ? -6.892 12.079 -16.238 1.00 10.17 68 THR H C 1
ATOM 531 O O . THR A 1 69 ? -6.922 11.048 -15.547 1.00 11.00 68 THR H O 1
ATOM 535 N N . LEU A 1 70 ? -5.806 12.797 -16.433 1.00 10.31 69 LEU H N 1
ATOM 536 C CA . LEU A 1 70 ? -4.504 12.420 -15.880 1.00 10.15 69 LEU H CA 1
ATOM 537 C C . LEU A 1 70 ? -4.213 13.207 -14.634 1.00 10.21 69 LEU H C 1
ATOM 538 O O . LEU A 1 70 ? -4.342 14.434 -14.620 1.00 10.92 69 LEU H O 1
ATOM 543 N N . THR A 1 71 ? -3.857 12.512 -13.562 1.00 9.36 70 THR H N 1
ATOM 544 C CA . THR A 1 71 ? -3.402 13.117 -12.325 1.00 9.59 70 THR H CA 1
ATOM 545 C C . THR A 1 71 ? -2.152 12.419 -11.856 1.00 9.54 70 THR H C 1
ATOM 546 O O . THR A 1 71 ? -1.728 11.363 -12.353 1.00 9.82 70 THR H O 1
ATOM 550 N N . ALA A 1 72 ? -1.504 13.029 -10.869 1.00 9.92 71 ALA H N 1
ATOM 551 C CA . ALA A 1 72 ? -0.312 12.451 -10.282 1.00 10.78 71 ALA H CA 1
ATOM 552 C C . ALA A 1 72 ? -0.212 12.817 -8.826 1.00 11.68 71 ALA H C 1
ATOM 553 O O . ALA A 1 72 ? -0.563 13.957 -8.438 1.00 14.11 71 ALA H O 1
ATOM 555 N N . ASP A 1 73 ? 0.303 11.903 -8.017 1.00 11.20 72 ASP H N 1
ATOM 556 C CA . ASP A 1 73 ? 0.511 12.133 -6.593 1.00 11.03 72 ASP H CA 1
ATOM 557 C C . ASP A 1 73 ? 2.005 12.058 -6.326 1.00 11.20 72 ASP H C 1
ATOM 558 O O . ASP A 1 73 ? 2.587 10.968 -6.274 1.00 10.96 72 ASP H O 1
ATOM 563 N N . LYS A 1 74 ? 2.655 13.191 -6.184 1.00 10.98 73 LYS H N 1
ATOM 564 C CA . LYS A 1 74 ? 4.061 13.245 -5.902 1.00 11.39 73 LYS H CA 1
ATOM 565 C C . LYS A 1 74 ? 4.400 12.555 -4.578 1.00 11.91 73 LYS H C 1
ATOM 566 O O . LYS A 1 74 ? 5.540 12.095 -4.428 1.00 12.12 73 LYS H O 1
ATOM 572 N N . SER A 1 75 ? 3.476 12.492 -3.655 1.00 10.40 74 SER H N 1
ATOM 573 C CA . SER A 1 75 ? 3.773 11.913 -2.343 1.00 11.17 74 SER H CA 1
ATOM 574 C C . SER A 1 75 ? 3.900 10.410 -2.382 1.00 11.63 74 SER H C 1
ATOM 575 O O . SER A 1 75 ? 4.389 9.833 -1.391 1.00 12.95 74 SER H O 1
ATOM 578 N N . SER A 1 76 ? 3.478 9.743 -3.484 1.00 10.91 75 SER H N 1
ATOM 579 C CA . SER A 1 76 ? 3.597 8.315 -3.622 1.00 11.10 75 SER H CA 1
ATOM 580 C C . SER A 1 76 ? 4.192 7.911 -4.975 1.00 9.88 75 SER H C 1
ATOM 581 O O . SER A 1 76 ? 4.201 6.731 -5.315 1.00 11.28 75 SER H O 1
ATOM 584 N N . SER A 1 77 ? 4.715 8.853 -5.724 1.00 9.43 76 SER H N 1
ATOM 585 C CA . SER A 1 77 ? 5.259 8.589 -7.057 1.00 9.55 76 SER H CA 1
ATOM 586 C C . SER A 1 77 ? 4.283 7.781 -7.904 1.00 9.94 76 SER H C 1
ATOM 587 O O . SER A 1 77 ? 4.694 6.822 -8.573 1.00 10.83 76 SER H O 1
ATOM 590 N N . THR A 1 78 ? 3.010 8.129 -7.892 1.00 9.70 77 THR H N 1
ATOM 591 C CA . THR A 1 78 ? 1.991 7.402 -8.620 1.00 9.78 77 THR H CA 1
ATOM 592 C C . THR A 1 78 ? 1.268 8.346 -9.570 1.00 9.39 77 THR H C 1
ATOM 593 O O . THR A 1 78 ? 0.823 9.434 -9.199 1.00 11.06 77 THR H O 1
ATOM 597 N N . ALA A 1 79 ? 1.132 7.920 -10.814 1.00 9.36 78 ALA H N 1
ATOM 598 C CA . ALA A 1 79 ? 0.299 8.555 -11.823 1.00 8.91 78 ALA H CA 1
ATOM 599 C C . ALA A 1 79 ? -0.995 7.802 -11.984 1.00 8.80 78 ALA H C 1
ATOM 600 O O . ALA A 1 79 ? -1.017 6.588 -11.902 1.00 9.99 78 ALA H O 1
ATOM 602 N N . TYR A 1 80 ? -2.084 8.535 -12.224 1.00 8.76 79 TYR H N 1
ATOM 603 C CA . TYR A 1 80 ? -3.399 7.969 -12.387 1.00 8.65 79 TYR H CA 1
ATOM 604 C C . TYR A 1 80 ? -4.044 8.414 -13.673 1.00 10.01 79 TYR H C 1
ATOM 605 O O . TYR A 1 80 ? -3.844 9.546 -14.131 1.00 9.68 79 TYR H O 1
ATOM 614 N N . MET A 1 81 ? -4.848 7.517 -14.251 1.00 9.35 80 MET H N 1
ATOM 615 C CA . MET A 1 81 ? -5.667 7.888 -15.399 1.00 10.00 80 MET H CA 1
ATOM 616 C C . MET A 1 81 ? -7.072 7.399 -15.119 1.00 10.15 80 MET H C 1
ATOM 617 O O . MET A 1 81 ? -7.312 6.196 -14.970 1.00 11.15 80 MET H O 1
ATOM 622 N N . GLU A 1 82 ? -7.998 8.360 -15.054 1.00 10.61 81 GLU H N 1
ATOM 623 C CA . GLU A 1 82 ? -9.402 8.047 -14.846 1.00 11.86 81 GLU H CA 1
ATOM 624 C C . GLU A 1 82 ? -10.091 8.063 -16.192 1.00 10.92 81 GLU H C 1
ATOM 625 O O . GLU A 1 82 ? -9.989 9.048 -16.930 1.00 12.88 81 GLU H O 1
ATOM 631 N N . LEU A 1 83 ? -10.819 7.000 -16.511 1.00 11.69 82 LEU H N 1
ATOM 632 C CA . LEU A 1 83 ? -11.579 6.874 -17.739 1.00 12.90 82 LEU H CA 1
ATOM 633 C C . LEU A 1 83 ? -13.065 6.884 -17.392 1.00 14.80 82 LEU H C 1
ATOM 634 O O . LEU A 1 83 ? -13.484 6.079 -16.563 1.00 15.78 82 LEU H O 1
ATOM 639 N N . ARG A 1 84 A -13.833 7.833 -17.949 1.00 14.70 82 ARG H N 1
ATOM 640 C CA . ARG A 1 84 A -15.231 8.029 -17.601 1.00 15.45 82 ARG H CA 1
ATOM 641 C C . ARG A 1 84 A -16.143 7.603 -18.741 1.00 14.63 82 ARG H C 1
ATOM 642 O O . ARG A 1 84 A -15.756 7.419 -19.867 1.00 14.97 82 ARG H O 1
ATOM 650 N N . SER A 1 85 B -17.414 7.363 -18.358 1.00 16.13 82 SER H N 1
ATOM 651 C CA . SER A 1 85 B -18.501 7.090 -19.299 1.00 19.20 82 SER H CA 1
ATOM 652 C C . SER A 1 85 B -18.142 5.941 -20.225 1.00 16.06 82 SER H C 1
ATOM 653 O O . SER A 1 85 B -18.146 6.065 -21.439 1.00 16.62 82 SER H O 1
ATOM 656 N N . LEU A 1 86 C -17.766 4.816 -19.607 1.00 15.91 82 LEU H N 1
ATOM 657 C CA . LEU A 1 86 C -17.113 3.775 -20.388 1.00 15.50 82 LEU H CA 1
ATOM 658 C C . LEU A 1 86 C -18.071 3.179 -21.441 1.00 18.00 82 LEU H C 1
ATOM 659 O O . LEU A 1 86 C -19.267 3.000 -21.158 1.00 19.00 82 LEU H O 1
ATOM 664 N N . THR A 1 87 ? -17.527 2.806 -22.579 1.00 16.45 83 THR H N 1
ATOM 665 C CA . THR A 1 87 ? -18.189 2.085 -23.657 1.00 17.77 83 THR H CA 1
ATOM 666 C C . THR A 1 87 ? -17.275 0.959 -24.118 1.00 17.81 83 THR H C 1
ATOM 667 O O . THR A 1 87 ? -16.092 0.887 -23.767 1.00 16.53 83 THR H O 1
ATOM 671 N N . SER A 1 88 ? -17.789 0.065 -24.969 1.00 18.66 84 SER H N 1
ATOM 672 C CA . SER A 1 88 ? -17.001 -1.012 -25.524 1.00 20.27 84 SER H CA 1
ATOM 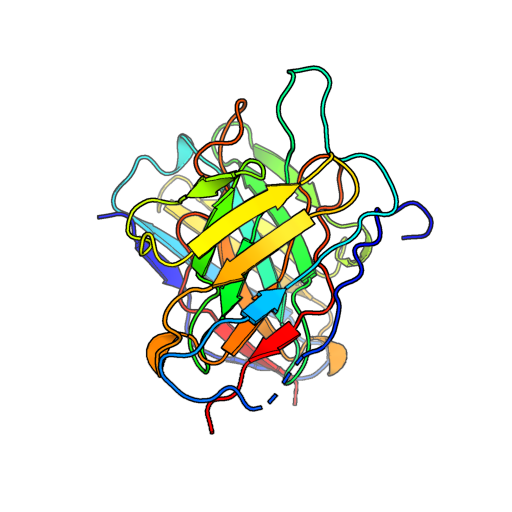673 C C . SER A 1 88 ? -15.766 -0.490 -26.260 1.00 19.27 84 SER H C 1
ATOM 674 O O . SER A 1 88 ? -14.790 -1.217 -26.325 1.00 19.90 84 SER H O 1
ATOM 677 N N . GLU A 1 89 ? -15.791 0.703 -26.858 1.00 18.03 85 GLU H N 1
ATOM 678 C CA . GLU A 1 89 ? -14.631 1.255 -27.543 1.00 19.10 85 GLU H CA 1
ATOM 679 C C . GLU A 1 89 ? -13.487 1.508 -26.542 1.00 16.26 85 GLU H C 1
ATOM 680 O O . GLU A 1 89 ? -12.358 1.712 -27.013 1.00 18.45 85 GLU H O 1
ATOM 682 N N . ASP A 1 90 ? -13.766 1.525 -25.243 1.00 15.52 86 ASP H N 1
ATOM 683 C CA . ASP A 1 90 ? -12.744 1.779 -24.228 1.00 14.65 86 ASP H CA 1
ATOM 684 C C . ASP A 1 90 ? -12.034 0.507 -23.806 1.00 15.06 86 ASP H C 1
ATOM 685 O O . ASP A 1 90 ? -11.026 0.572 -23.100 1.00 15.04 86 ASP H O 1
ATOM 690 N N . SER A 1 91 ? -12.517 -0.661 -24.226 1.00 14.69 87 SER H N 1
ATOM 691 C CA . SER A 1 91 ? -11.805 -1.906 -23.952 1.00 14.38 87 SER H CA 1
ATOM 692 C C . SER A 1 91 ? -10.466 -1.855 -24.668 1.00 14.62 87 SER H C 1
ATOM 693 O O . SER A 1 91 ? -10.402 -1.626 -25.866 1.00 15.25 87 SER H O 1
ATOM 696 N N . ALA A 1 92 ? -9.376 -2.030 -23.912 1.00 12.97 88 ALA H N 1
ATOM 697 C CA . ALA A 1 92 ? -8.040 -1.900 -24.445 1.00 13.23 88 ALA H CA 1
ATOM 698 C C . ALA A 1 92 ? -7.084 -2.334 -23.354 1.00 11.39 88 ALA H C 1
ATOM 699 O O . ALA A 1 92 ? -7.435 -2.445 -22.198 1.00 12.81 88 ALA H O 1
ATOM 701 N N . VAL A 1 93 ? -5.813 -2.425 -23.742 1.00 11.76 89 VAL H N 1
ATOM 702 C CA . VAL A 1 93 ? -4.698 -2.396 -22.816 1.00 11.36 89 VAL H CA 1
ATOM 703 C C . VAL A 1 93 ? -4.215 -0.957 -22.745 1.00 10.11 89 VAL H C 1
ATOM 704 O O . VAL A 1 93 ? -3.939 -0.360 -23.761 1.00 11.47 89 VAL H O 1
ATOM 708 N N . TYR A 1 94 ? -4.064 -0.452 -21.524 1.00 9.68 90 TYR H N 1
ATOM 709 C CA . TYR A 1 94 ? -3.559 0.910 -21.315 1.00 9.15 90 TYR H CA 1
ATOM 710 C C . TYR A 1 94 ? -2.175 0.795 -20.695 1.00 8.69 90 TYR H C 1
ATOM 711 O O . TYR A 1 94 ? -2.004 0.119 -19.681 1.00 10.37 90 TYR H O 1
ATOM 720 N N . PHE A 1 95 ? -1.209 1.456 -21.302 1.00 8.62 91 PHE H N 1
ATOM 721 C CA . PHE A 1 95 ? 0.171 1.496 -20.842 1.00 8.16 91 PHE H CA 1
ATOM 722 C C . PHE A 1 95 ? 0.494 2.863 -20.308 1.00 8.72 91 PHE H C 1
ATOM 723 O O . PHE A 1 95 ? 0.089 3.884 -20.869 1.00 9.06 91 PHE H O 1
ATOM 731 N N . CYS A 1 96 ? 1.326 2.904 -19.264 1.00 8.77 92 CYS H N 1
ATOM 732 C CA . CYS A 1 96 ? 2.055 4.087 -18.925 1.00 8.49 92 CYS H CA 1
ATOM 733 C C . CYS A 1 96 ? 3.512 3.951 -19.324 1.00 8.14 92 CYS H C 1
ATOM 734 O O . CYS A 1 96 ? 4.034 2.810 -19.487 1.00 9.22 92 CYS H O 1
ATOM 737 N N . ALA A 1 97 ? 4.205 5.058 -19.523 1.00 7.83 93 ALA H N 1
ATOM 738 C CA . ALA A 1 97 ? 5.594 5.088 -19.915 1.00 8.27 93 ALA H CA 1
ATOM 739 C C . ALA A 1 97 ? 6.222 6.374 -19.418 1.00 8.15 93 ALA H C 1
ATOM 740 O O . ALA A 1 97 ? 5.491 7.350 -19.135 1.00 8.88 93 ALA H O 1
ATOM 742 N N . ARG A 1 98 ? 7.517 6.425 -19.310 1.00 8.50 94 ARG H N 1
ATOM 743 C CA . ARG A 1 98 ? 8.194 7.634 -18.914 1.00 8.14 94 ARG H CA 1
ATOM 744 C C . ARG A 1 98 ? 8.200 8.610 -20.068 1.00 9.30 94 ARG H C 1
ATOM 745 O O . ARG A 1 98 ? 8.377 8.210 -21.227 1.00 9.92 94 ARG H O 1
ATOM 753 N N . ALA A 1 99 ? 8.109 9.887 -19.735 1.00 9.36 95 ALA H N 1
ATOM 754 C CA . ALA A 1 99 ? 8.258 10.994 -20.658 1.00 9.30 95 ALA H CA 1
ATOM 755 C C . ALA A 1 99 ? 9.430 11.839 -20.192 1.00 9.21 95 ALA H C 1
ATOM 756 O O . ALA A 1 99 ? 9.663 11.980 -19.000 1.00 10.47 95 ALA H O 1
ATOM 758 N N . GLY A 1 100 ? 10.179 12.400 -21.149 1.00 10.29 96 GLY H N 1
ATOM 759 C CA . GLY A 1 100 ? 11.467 12.978 -20.881 1.00 10.93 96 GLY H CA 1
ATOM 760 C C . GLY A 1 100 ? 11.477 14.506 -20.902 1.00 11.63 96 GLY H C 1
ATOM 761 O O . GLY A 1 100 ? 10.487 15.202 -20.807 1.00 12.51 96 GLY H O 1
ATOM 762 N N . ASN A 1 101 ? 12.675 15.056 -21.047 1.00 14.46 97 ASN H N 1
ATOM 763 C CA . ASN A 1 101 ? 12.864 16.498 -20.952 1.00 16.30 97 ASN H CA 1
ATOM 764 C C . ASN A 1 101 ? 13.317 17.006 -22.302 1.00 13.52 97 ASN H C 1
ATOM 765 O O . ASN A 1 101 ? 13.537 16.272 -23.263 1.00 13.99 97 ASN H O 1
ATOM 770 N N . TRP A 1 102 ? 13.457 18.339 -22.393 1.00 12.72 98 TRP H N 1
ATOM 771 C CA . TRP A 1 102 ? 14.006 18.943 -23.577 1.00 12.76 98 TRP H CA 1
ATOM 772 C C . TRP A 1 102 ? 15.298 18.228 -23.984 1.00 12.62 98 TRP H C 1
ATOM 773 O O . TRP A 1 102 ? 16.082 17.888 -23.124 1.00 14.24 98 TRP H O 1
ATOM 784 N N . GLY A 1 103 ? 15.426 18.037 -25.266 1.00 14.52 99 GLY H N 1
ATOM 785 C CA . GLY A 1 103 ? 16.570 17.310 -25.827 1.00 15.73 99 GLY H CA 1
ATOM 786 C C . GLY A 1 103 ? 16.193 15.894 -26.277 1.00 14.81 99 GLY H C 1
ATOM 787 O O . GLY A 1 103 ? 16.907 15.291 -27.094 1.00 16.17 99 GLY H O 1
ATOM 788 N N . GLY A 1 104 ? 15.015 15.399 -25.888 1.00 12.41 100 GLY H N 1
ATOM 789 C CA . GLY A 1 104 ? 14.528 14.157 -26.447 1.00 12.24 100 GLY H CA 1
ATOM 790 C C . GLY A 1 104 ? 14.997 12.881 -25.788 1.00 11.50 100 GLY H C 1
ATOM 791 O O . GLY A 1 104 ? 14.703 11.813 -26.324 1.00 12.13 100 GLY H O 1
ATOM 792 N N . GLU A 1 105 A 15.700 12.938 -24.680 1.00 10.67 100 GLU H N 1
ATOM 793 C CA . GLU A 1 105 A 16.081 11.747 -23.945 1.00 11.62 100 GLU H CA 1
ATOM 794 C C . GLU A 1 105 A 14.934 11.330 -23.032 1.00 10.25 100 GLU H C 1
ATOM 795 O O . GLU A 1 105 A 14.100 12.143 -22.635 1.00 10.68 100 GLU H O 1
ATOM 801 N N . ASN A 1 106 B 14.881 10.039 -22.748 1.00 10.79 100 ASN H N 1
ATOM 802 C CA . ASN A 1 106 B 13.956 9.485 -21.769 1.00 10.57 100 ASN H CA 1
ATOM 803 C C . ASN A 1 106 B 12.468 9.599 -22.140 1.00 10.63 100 ASN H C 1
ATOM 804 O O . ASN A 1 106 B 11.571 9.670 -21.271 1.00 11.60 100 ASN H O 1
ATOM 809 N N . PHE A 1 107 C 12.173 9.509 -23.449 1.00 9.95 100 PHE H N 1
ATOM 810 C CA . PHE A 1 107 C 10.805 9.481 -23.957 1.00 10.02 100 PHE H CA 1
ATOM 811 C C . PHE A 1 107 C 10.451 8.070 -24.349 1.00 10.76 100 PHE H C 1
ATOM 812 O O . PHE A 1 107 C 10.970 7.523 -25.329 1.00 10.15 100 PHE H O 1
ATOM 820 N N . PHE A 1 108 D 9.530 7.478 -23.601 1.00 9.61 100 PHE H N 1
ATOM 821 C CA . PHE A 1 108 D 9.040 6.137 -23.856 1.00 9.93 100 PHE H CA 1
ATOM 822 C C . PHE A 1 108 D 10.171 5.123 -23.694 1.00 9.65 100 PHE H C 1
ATOM 823 O O . PHE A 1 108 D 10.150 4.082 -24.352 1.00 10.82 100 PHE H O 1
ATOM 831 N N . ASP A 1 109 ? 11.136 5.367 -22.815 1.00 9.82 101 ASP H N 1
ATOM 832 C CA . ASP A 1 109 ? 12.246 4.478 -22.595 1.00 10.39 101 ASP H CA 1
ATOM 833 C C . ASP A 1 109 ? 11.863 3.331 -21.681 1.00 11.59 101 ASP H C 1
ATOM 834 O O . ASP A 1 109 ? 12.404 2.233 -21.839 1.00 15.80 101 ASP H O 1
ATOM 839 N N . TYR A 1 110 ? 11.077 3.550 -20.639 1.00 9.81 102 TYR H N 1
ATOM 840 C CA . TYR A 1 110 ? 10.566 2.538 -19.728 1.00 9.80 102 TYR H CA 1
ATOM 841 C C . TYR A 1 110 ? 9.056 2.606 -19.818 1.00 9.07 102 TYR H C 1
ATOM 842 O O . TYR A 1 110 ? 8.457 3.697 -19.849 1.00 10.12 102 TYR H O 1
ATOM 851 N N . TRP A 1 111 ? 8.426 1.441 -19.743 1.00 9.13 103 TRP H N 1
ATOM 852 C CA . TRP A 1 111 ? 6.999 1.211 -19.827 1.00 8.99 103 TRP H CA 1
ATOM 853 C C . TRP A 1 111 ? 6.523 0.394 -18.662 1.00 8.98 103 TRP H C 1
ATOM 854 O O . TRP A 1 111 ? 7.224 -0.523 -18.201 1.00 10.53 103 TRP H O 1
ATOM 865 N N . GLY A 1 112 ? 5.302 0.623 -18.231 1.00 9.10 104 GLY H N 1
ATOM 866 C CA . GLY A 1 112 ? 4.582 -0.316 -17.391 1.00 8.66 104 GLY H CA 1
ATOM 867 C C . GLY A 1 112 ? 4.211 -1.547 -18.178 1.00 8.87 104 GLY H C 1
ATOM 868 O O . GLY A 1 112 ? 4.341 -1.573 -19.398 1.00 9.88 104 GLY H O 1
ATOM 869 N N . GLN A 1 113 ? 3.687 -2.544 -17.489 1.00 9.06 105 GLN H N 1
ATOM 870 C CA . GLN A 1 113 ? 3.339 -3.817 -18.105 1.00 10.54 105 GLN H CA 1
ATOM 871 C C . GLN A 1 113 ? 1.969 -3.799 -18.733 1.00 10.46 105 GLN H C 1
ATOM 872 O O . GLN A 1 113 ? 1.537 -4.784 -19.344 1.00 11.70 105 GLN H O 1
ATOM 878 N N . GLY A 1 114 ? 1.244 -2.679 -18.629 1.00 9.79 106 GLY H N 1
ATOM 879 C CA . GLY A 1 114 ? -0.081 -2.543 -19.182 1.00 10.77 106 GLY H CA 1
ATOM 880 C C . GLY A 1 114 ? -1.164 -3.010 -18.212 1.00 10.56 106 GLY H C 1
ATOM 881 O O . GLY A 1 114 ? -0.954 -3.927 -17.415 1.00 11.15 106 GLY H O 1
ATOM 882 N N . THR A 1 115 ? -2.329 -2.370 -18.291 1.00 9.86 107 THR H N 1
ATOM 883 C CA . THR A 1 115 ? -3.536 -2.753 -17.572 1.00 9.69 107 THR H CA 1
ATOM 884 C C . THR A 1 115 ? -4.611 -3.019 -18.614 1.00 10.05 107 THR H C 1
ATOM 885 O O . THR A 1 115 ? -5.020 -2.128 -19.356 1.00 10.05 107 THR H O 1
ATOM 889 N N . THR A 1 116 ? -5.130 -4.251 -18.624 1.00 10.16 108 THR H N 1
ATOM 890 C CA . THR A 1 116 ? -6.255 -4.579 -19.477 1.00 11.25 108 THR H CA 1
ATOM 891 C C . THR A 1 116 ? -7.547 -4.070 -18.841 1.00 11.24 108 THR H C 1
ATOM 892 O O . THR A 1 116 ? -7.834 -4.417 -17.723 1.00 12.58 108 THR H O 1
ATOM 896 N N . LEU A 1 117 ? -8.285 -3.289 -19.595 1.00 11.34 109 LEU H N 1
ATOM 897 C CA . LEU A 1 117 ? -9.678 -2.961 -19.262 1.00 11.95 109 LEU H CA 1
ATOM 898 C C . LEU A 1 117 ? -10.622 -3.636 -20.251 1.00 12.55 109 LEU H C 1
ATOM 899 O O . LEU A 1 117 ? -10.477 -3.497 -21.446 1.00 12.64 109 LEU H O 1
ATOM 904 N N . THR A 1 118 ? -11.584 -4.391 -19.681 1.00 12.55 110 THR H N 1
ATOM 905 C CA . THR A 1 118 ? -12.665 -4.988 -20.452 1.00 12.96 110 THR H CA 1
ATOM 906 C C . THR A 1 118 ? -13.960 -4.305 -20.009 1.00 12.92 110 THR H C 1
ATOM 907 O O . THR A 1 118 ? -14.269 -4.333 -18.847 1.00 14.89 110 THR H O 1
ATOM 911 N N . VAL A 1 119 ? -14.635 -3.673 -20.973 1.00 15.86 111 VAL H N 1
ATOM 912 C CA . VAL A 1 119 ? -15.957 -3.123 -20.707 1.00 15.90 111 VAL H CA 1
ATOM 913 C C . VAL A 1 119 ? -16.990 -4.122 -21.221 1.00 18.99 111 VAL H C 1
ATOM 914 O O . VAL A 1 119 ? -16.944 -4.458 -22.393 1.00 21.63 111 VAL H O 1
ATOM 918 N N . SER A 1 120 ? -17.859 -4.575 -20.317 1.00 21.19 112 SER H N 1
ATOM 919 C CA . SER A 1 120 ? -18.743 -5.715 -20.567 1.00 28.96 112 SER H CA 1
ATOM 920 C C . SER A 1 120 ? -19.871 -5.332 -21.534 1.00 35.70 112 SER H C 1
ATOM 921 O O . SER A 1 120 ? -20.046 -4.113 -21.727 1.00 36.51 112 SER H O 1
ATOM 924 N N . GLY B 2 18 ? -7.698 13.780 -35.671 1.00 27.92 -2 GLY L N 1
ATOM 925 C CA . GLY B 2 18 ? -7.562 15.219 -35.837 1.00 18.52 -2 GLY L CA 1
ATOM 926 C C . GLY B 2 18 ? -7.178 15.517 -37.272 1.00 16.46 -2 GLY L C 1
ATOM 927 O O . GLY B 2 18 ? -6.219 14.959 -37.814 1.00 16.26 -2 GLY L O 1
ATOM 928 N N . ALA B 2 19 ? -7.884 16.478 -37.884 1.00 14.46 -1 ALA L N 1
ATOM 929 C CA . ALA B 2 19 ? -7.636 16.807 -39.276 1.00 13.39 -1 ALA L CA 1
ATOM 930 C C . ALA B 2 19 ? -6.213 17.208 -39.562 1.00 13.68 -1 ALA L C 1
ATOM 931 O O . ALA B 2 19 ? -5.733 16.889 -40.629 1.00 15.34 -1 ALA L O 1
ATOM 933 N N . SER B 2 20 ? -5.549 17.892 -38.636 1.00 13.79 0 SER L N 1
ATOM 934 C CA . SER B 2 20 ? -4.214 18.391 -38.843 1.00 14.07 0 SER L CA 1
ATOM 935 C C . SER B 2 20 ? -3.129 17.505 -38.212 1.00 14.22 0 SER L C 1
ATOM 936 O O . SER B 2 20 ? -1.975 17.916 -38.241 1.00 16.70 0 SER L O 1
ATOM 939 N N . ASP B 2 21 ? -3.489 16.348 -37.689 1.00 12.95 1 ASP L N 1
ATOM 940 C CA . ASP B 2 21 ? -2.491 15.512 -37.024 1.00 13.65 1 ASP L CA 1
ATOM 941 C C . ASP B 2 21 ? -1.493 15.029 -38.066 1.00 14.02 1 ASP L C 1
ATOM 942 O O . ASP B 2 21 ? -1.848 14.814 -39.236 1.00 15.45 1 ASP L O 1
ATOM 947 N N . ILE B 2 22 ? -0.232 14.781 -37.672 1.00 13.08 2 ILE L N 1
ATOM 948 C CA . ILE B 2 22 ? 0.753 14.140 -38.521 1.00 13.22 2 ILE L CA 1
ATOM 949 C C . ILE B 2 22 ? 0.374 12.688 -38.695 1.00 13.61 2 ILE L C 1
ATOM 950 O O . ILE B 2 22 ? 0.068 11.981 -37.727 1.00 14.82 2 ILE L O 1
ATOM 955 N N . VAL B 2 23 ? 0.267 12.250 -39.957 1.00 13.18 3 VAL L N 1
ATOM 956 C CA . VAL B 2 23 ? -0.053 10.896 -40.318 1.00 13.98 3 VAL L CA 1
ATOM 957 C C . VAL B 2 23 ? 1.226 10.160 -40.663 1.00 12.82 3 VAL L C 1
ATOM 958 O O . VAL B 2 23 ? 2.050 10.641 -41.424 1.00 14.58 3 VAL L O 1
ATOM 962 N N . ILE B 2 24 ? 1.385 8.989 -40.023 1.00 13.67 4 ILE L N 1
ATOM 963 C CA . ILE B 2 24 ? 2.533 8.141 -40.266 1.00 13.86 4 ILE L CA 1
ATOM 964 C C . ILE B 2 24 ? 2.073 6.857 -40.898 1.00 16.05 4 ILE L C 1
ATOM 965 O O . ILE B 2 24 ? 1.190 6.214 -40.350 1.00 15.86 4 ILE L O 1
ATOM 970 N N . THR B 2 25 ? 2.627 6.498 -42.046 1.00 16.05 5 THR L N 1
ATOM 971 C CA . THR B 2 25 ? 2.241 5.316 -42.788 1.00 17.23 5 THR L CA 1
ATOM 972 C C . THR B 2 25 ? 3.418 4.342 -42.757 1.00 13.81 5 THR L C 1
ATOM 973 O O . THR B 2 25 ? 4.548 4.742 -42.985 1.00 17.47 5 THR L O 1
ATOM 977 N N . GLN B 2 26 ? 3.109 3.066 -42.585 1.00 13.75 6 GLN L N 1
ATOM 978 C CA . GLN B 2 26 ? 4.136 2.028 -42.602 1.00 13.94 6 GLN L CA 1
ATOM 979 C C . GLN B 2 26 ? 3.887 1.023 -43.704 1.00 17.22 6 GLN L C 1
ATOM 980 O O . GLN B 2 26 ? 2.765 0.851 -44.145 1.00 20.65 6 GLN L O 1
ATOM 986 N N . ASP B 2 27 ? 4.949 0.362 -44.138 1.00 16.46 7 ASP L N 1
ATOM 987 C CA A ASP B 2 27 ? 4.824 -0.662 -45.172 0.50 20.77 7 ASP L CA 1
ATOM 988 C CA B ASP B 2 27 ? 4.802 -0.666 -45.159 0.50 18.63 7 ASP L CA 1
ATOM 989 C C . ASP B 2 27 ? 4.532 -2.002 -44.490 1.00 19.53 7 ASP L C 1
ATOM 990 O O . ASP B 2 27 ? 4.747 -2.177 -43.307 1.00 22.03 7 ASP L O 1
ATOM 999 N N . GLU B 2 28 ? 4.040 -2.979 -45.255 1.00 22.71 8 GLU L N 1
ATOM 1000 C CA . GLU B 2 28 ? 3.833 -4.353 -44.799 1.00 22.46 8 GLU L CA 1
ATOM 1001 C C . GLU B 2 28 ? 4.987 -5.238 -45.270 1.00 23.18 8 GLU L C 1
ATOM 1002 O O . GLU B 2 28 ? 5.582 -4.993 -46.320 1.00 27.81 8 GLU L O 1
ATOM 1004 N N . LEU B 2 29 ? 5.318 -6.273 -44.511 1.00 20.32 9 LEU L N 1
ATOM 1005 C CA . LEU B 2 29 ? 6.237 -7.314 -44.943 1.00 22.91 9 LEU L CA 1
ATOM 1006 C C . LEU B 2 29 ? 5.529 -8.327 -45.866 1.00 29.16 9 LEU L C 1
ATOM 1007 O O . LEU B 2 29 ? 4.348 -8.572 -45.589 1.00 28.50 9 LEU L O 1
ATOM 1012 N N . PRO B 2 32 ? 6.222 -14.114 -43.992 1.00 30.91 12 PRO L N 1
ATOM 1013 C CA . PRO B 2 32 ? 6.901 -14.580 -42.790 1.00 26.10 12 PRO L CA 1
ATOM 1014 C C . PRO B 2 32 ? 8.382 -14.624 -43.101 1.00 23.72 12 PRO L C 1
ATOM 1015 O O . PRO B 2 32 ? 8.785 -14.974 -44.208 1.00 24.54 12 PRO L O 1
ATOM 1019 N N . VAL B 2 33 ? 9.175 -14.208 -42.138 1.00 17.65 13 VAL L N 1
ATOM 1020 C CA . VAL B 2 33 ? 10.594 -14.013 -42.329 1.00 16.20 13 VAL L CA 1
ATOM 1021 C C . VAL B 2 33 ? 11.290 -15.285 -41.918 1.00 16.14 13 VAL L C 1
ATOM 1022 O O . VAL B 2 33 ? 10.997 -15.872 -40.878 1.00 17.54 13 VAL L O 1
ATOM 1026 N N . THR B 2 34 ? 12.239 -15.748 -42.701 1.00 14.22 14 THR L N 1
ATOM 1027 C CA . THR B 2 34 ? 13.054 -16.875 -42.323 1.00 14.52 14 THR L CA 1
ATOM 1028 C C . THR B 2 34 ? 14.102 -16.477 -41.308 1.00 14.23 14 THR L C 1
ATOM 1029 O O . THR B 2 34 ? 14.827 -15.502 -41.456 1.00 13.27 14 THR L O 1
ATOM 1033 N N . SER B 2 35 ? 14.175 -17.218 -40.204 1.00 15.07 15 SER L N 1
ATOM 1034 C CA . SER B 2 35 ? 15.153 -16.985 -39.167 1.00 15.77 15 SER L CA 1
ATOM 1035 C C . SER B 2 35 ? 16.556 -16.836 -39.755 1.00 13.93 15 SER L C 1
ATOM 1036 O O . SER B 2 35 ? 16.926 -17.671 -40.587 1.00 14.88 15 SER L O 1
ATOM 1039 N N . GLY B 2 36 ? 17.302 -15.840 -39.327 1.00 11.85 16 GLY L N 1
ATOM 1040 C CA . GLY B 2 36 ? 18.651 -15.506 -39.684 1.00 11.91 16 GLY L CA 1
ATOM 1041 C C . GLY B 2 36 ? 18.721 -14.660 -40.972 1.00 12.36 16 GLY L C 1
ATOM 1042 O O . GLY B 2 36 ? 19.834 -14.223 -41.281 1.00 14.08 16 GLY L O 1
ATOM 1043 N N . GLU B 2 37 ? 17.610 -14.354 -41.633 1.00 11.26 17 GLU L N 1
ATOM 1044 C CA . GLU B 2 37 ? 17.595 -13.451 -42.789 1.00 11.87 17 GLU L CA 1
ATOM 1045 C C . GLU B 2 37 ? 17.383 -12.031 -42.277 1.00 11.76 17 GLU L C 1
ATOM 1046 O O . GLU B 2 37 ? 17.592 -11.778 -41.085 1.00 14.23 17 GLU L O 1
ATOM 1052 N N . SER B 2 38 ? 17.033 -11.084 -43.128 1.00 11.20 18 SER L N 1
ATOM 1053 C CA . SER B 2 38 ? 16.945 -9.686 -42.761 1.00 11.03 18 SER L CA 1
ATOM 1054 C C . SER B 2 38 ? 15.755 -9.078 -43.454 1.00 11.69 18 SER L C 1
ATOM 1055 O O . SER B 2 38 ? 15.427 -9.428 -44.592 1.00 13.88 18 SER L O 1
ATOM 1058 N N . VAL B 2 39 ? 15.146 -8.076 -42.785 1.00 11.62 19 VAL L N 1
ATOM 1059 C CA . VAL B 2 39 ? 14.115 -7.243 -43.362 1.00 11.06 19 VAL L CA 1
ATOM 1060 C C . VAL B 2 39 ? 14.394 -5.818 -42.941 1.00 11.50 19 VAL L C 1
ATOM 1061 O O . VAL B 2 39 ? 15.027 -5.558 -41.925 1.00 12.04 19 VAL L O 1
ATOM 1065 N N . SER B 2 40 ? 13.858 -4.903 -43.713 1.00 11.29 20 SER L N 1
ATOM 1066 C CA . SER B 2 40 ? 13.811 -3.501 -43.397 1.00 13.21 20 SER L CA 1
ATOM 1067 C C . SER B 2 40 ? 12.360 -3.035 -43.419 1.00 17.02 20 SER L C 1
ATOM 1068 O O . SER B 2 40 ? 11.588 -3.396 -44.310 1.00 22.17 20 SER L O 1
ATOM 1071 N N . ILE B 2 41 ? 11.968 -2.246 -42.440 1.00 13.33 21 ILE L N 1
ATOM 1072 C CA . ILE B 2 41 ? 10.614 -1.735 -42.318 1.00 14.48 21 ILE L CA 1
ATOM 1073 C C . ILE B 2 41 ? 10.682 -0.242 -42.562 1.00 12.43 21 ILE L C 1
ATOM 1074 O O . ILE B 2 41 ? 11.585 0.408 -42.044 1.00 12.27 21 ILE L O 1
ATOM 1079 N N . SER B 2 42 ? 9.781 0.253 -43.373 1.00 12.96 22 SER L N 1
ATOM 1080 C CA . SER B 2 42 ? 9.786 1.669 -43.702 1.00 13.47 22 SER L CA 1
ATOM 1081 C C . SER B 2 42 ? 8.546 2.364 -43.165 1.00 14.06 22 SER L C 1
ATOM 1082 O O . SER B 2 42 ? 7.479 1.772 -43.054 1.00 14.58 22 SER L O 1
ATOM 1085 N N A CYS B 2 43 ? 8.710 3.682 -42.954 0.50 12.41 23 CYS L N 1
ATOM 1086 N N B CYS B 2 43 ? 8.712 3.623 -42.773 0.50 11.20 23 CYS L N 1
ATOM 1087 C CA A CYS B 2 43 ? 7.788 4.570 -42.266 0.50 13.02 23 CYS L CA 1
ATOM 1088 C CA B CYS B 2 43 ? 7.547 4.451 -42.562 0.50 12.20 23 CYS L CA 1
ATOM 1089 C C A CYS B 2 43 ? 7.848 5.944 -42.936 0.50 12.76 23 CYS L C 1
ATOM 1090 C C B CYS B 2 43 ? 7.797 5.825 -43.158 0.50 11.69 23 CYS L C 1
ATOM 1091 O O A CYS B 2 43 ? 8.960 6.464 -43.034 0.50 13.33 23 CYS L O 1
ATOM 1092 O O B CYS B 2 43 ? 8.920 6.181 -43.501 0.50 12.10 23 CYS L O 1
ATOM 1097 N N . ARG B 2 44 ? 6.690 6.521 -43.318 1.00 12.75 24 ARG L N 1
ATOM 1098 C CA . ARG B 2 44 ? 6.678 7.865 -43.894 1.00 13.94 24 ARG L CA 1
ATOM 1099 C C . ARG B 2 44 ? 5.787 8.788 -43.092 1.00 14.08 24 ARG L C 1
ATOM 1100 O O . ARG B 2 44 ? 4.685 8.367 -42.691 1.00 17.23 24 ARG L O 1
ATOM 1108 N N . SER B 2 45 ? 6.234 10.016 -42.926 1.00 13.23 25 SER L N 1
ATOM 1109 C CA . SER B 2 45 ? 5.430 11.013 -42.222 1.00 13.64 25 SER L CA 1
ATOM 1110 C C . SER B 2 45 ? 4.872 12.061 -43.180 1.00 14.44 25 SER L C 1
ATOM 1111 O O . SER B 2 45 ? 5.548 12.420 -44.147 1.00 15.47 25 SER L O 1
ATOM 1114 N N . SER B 2 46 ? 3.687 12.586 -42.842 1.00 13.75 26 SER L N 1
ATOM 1115 C CA . SER B 2 46 ? 3.035 13.587 -43.701 1.00 14.30 26 SER L CA 1
ATOM 1116 C C . SER B 2 46 ? 3.644 14.963 -43.531 1.00 18.78 26 SER L C 1
ATOM 1117 O O . SER B 2 46 ? 3.325 15.845 -44.358 1.00 20.10 26 SER L O 1
ATOM 1120 N N . LYS B 2 47 ? 4.472 15.190 -42.512 1.00 17.77 27 LYS L N 1
ATOM 1121 C CA . LYS B 2 47 ? 5.215 16.422 -42.286 1.00 20.22 27 LYS L CA 1
ATOM 1122 C C . LYS B 2 47 ? 6.634 16.013 -41.890 1.00 17.88 27 LYS L C 1
ATOM 1123 O O . LYS B 2 47 ? 6.843 14.914 -41.317 1.00 15.74 27 LYS L O 1
ATOM 1125 N N . SER B 2 48 ? 7.605 16.873 -42.075 1.00 16.90 28 SER L N 1
ATOM 1126 C CA . SER B 2 48 ? 8.968 16.663 -41.615 1.00 14.68 28 SER L CA 1
ATOM 1127 C C . SER B 2 48 ? 8.998 16.533 -40.096 1.00 14.69 28 SER L C 1
ATOM 1128 O O . SER B 2 48 ? 8.328 17.293 -39.399 1.00 17.26 28 SER L O 1
ATOM 1131 N N . LEU B 2 49 ? 9.802 15.579 -39.607 1.00 12.97 29 LEU L N 1
ATOM 1132 C CA . LEU B 2 49 ? 10.004 15.403 -38.168 1.00 12.15 29 LEU L CA 1
ATOM 1133 C C . LEU B 2 49 ? 11.304 16.017 -37.688 1.00 12.41 29 LEU L C 1
ATOM 1134 O O . LEU B 2 49 ? 11.668 15.893 -36.527 1.00 12.34 29 LEU L O 1
ATOM 1139 N N . LEU B 2 50 ? 12.021 16.755 -38.590 1.00 14.53 30 LEU L N 1
ATOM 1140 C CA . LEU B 2 50 ? 13.216 17.478 -38.214 1.00 14.85 30 LEU L CA 1
ATOM 1141 C C . LEU B 2 50 ? 12.797 18.795 -37.568 1.00 15.56 30 LEU L C 1
ATOM 1142 O O . LEU B 2 50 ? 12.075 19.588 -38.189 1.00 19.10 30 LEU L O 1
ATOM 1147 N N . TYR B 2 51 A 13.179 18.994 -36.317 1.00 14.59 30 TYR L N 1
ATOM 1148 C CA . TYR B 2 51 A 12.854 20.200 -35.566 1.00 14.98 30 TYR L CA 1
ATOM 1149 C C . TYR B 2 51 A 13.975 21.223 -35.786 1.00 15.87 30 TYR L C 1
ATOM 1150 O O . TYR B 2 51 A 15.094 20.903 -36.163 1.00 16.30 30 TYR L O 1
ATOM 1159 N N . LYS B 2 52 B 13.659 22.439 -35.299 1.00 18.31 30 LYS L N 1
ATOM 1160 C CA . LYS B 2 52 B 14.571 23.586 -35.405 1.00 19.41 30 LYS L CA 1
ATOM 1161 C C . LYS B 2 52 B 15.845 23.392 -34.595 1.00 20.06 30 LYS L C 1
ATOM 1162 O O . LYS B 2 52 B 16.862 24.065 -34.833 1.00 22.95 30 LYS L O 1
ATOM 1168 N N . ASP B 2 53 C 15.894 22.469 -33.622 1.00 17.06 30 ASP L N 1
ATOM 1169 C CA . ASP B 2 53 C 17.069 22.131 -32.866 1.00 17.67 30 ASP L CA 1
ATOM 1170 C C . ASP B 2 53 C 18.008 21.177 -33.616 1.00 15.68 30 ASP L C 1
ATOM 1171 O O . ASP B 2 53 C 19.021 20.760 -33.077 1.00 19.32 30 ASP L O 1
ATOM 1176 N N . GLY B 2 54 D 17.625 20.761 -34.827 1.00 15.53 30 GLY L N 1
ATOM 1177 C CA . GLY B 2 54 D 18.493 19.893 -35.609 1.00 16.18 30 GLY L CA 1
ATOM 1178 C C . GLY B 2 54 D 18.259 18.393 -35.410 1.00 15.00 30 GLY L C 1
ATOM 1179 O O . GLY B 2 54 D 18.932 17.575 -36.031 1.00 15.72 30 GLY L O 1
ATOM 1180 N N . LYS B 2 55 E 17.375 18.036 -34.469 1.00 14.47 30 LYS L N 1
ATOM 1181 C CA . LYS B 2 55 E 17.068 16.633 -34.154 1.00 13.00 30 LYS L CA 1
ATOM 1182 C C . LYS B 2 55 E 15.797 16.280 -34.867 1.00 11.07 30 LYS L C 1
ATOM 1183 O O . LYS B 2 55 E 14.906 17.072 -35.093 1.00 12.68 30 LYS L O 1
ATOM 1189 N N . THR B 2 56 ? 15.687 14.971 -35.173 1.00 11.33 31 THR L N 1
ATOM 1190 C CA . THR B 2 56 ? 14.540 14.401 -35.861 1.00 11.64 31 THR L CA 1
ATOM 1191 C C . THR B 2 56 ? 13.812 13.448 -34.895 1.00 10.11 31 THR L C 1
ATOM 1192 O O . THR B 2 56 ? 14.404 12.440 -34.494 1.00 11.04 31 THR L O 1
ATOM 1196 N N . TYR B 2 57 ? 12.568 13.810 -34.558 1.00 10.11 32 TYR L N 1
ATOM 1197 C CA . TYR B 2 57 ? 11.867 13.152 -33.442 1.00 10.19 32 TYR L CA 1
ATOM 1198 C C . TYR B 2 57 ? 11.028 11.992 -33.951 1.00 9.01 32 TYR L C 1
ATOM 1199 O O . TYR B 2 57 ? 9.810 12.068 -34.013 1.00 10.56 32 TYR L O 1
ATOM 1208 N N . LEU B 2 58 ? 11.735 10.904 -34.284 1.00 9.44 33 LEU L N 1
ATOM 1209 C CA . LEU B 2 58 ? 11.150 9.692 -34.803 1.00 9.10 33 LEU L CA 1
ATOM 1210 C C . LEU B 2 58 ? 11.668 8.535 -33.953 1.00 9.25 33 LEU L C 1
ATOM 1211 O O . LEU B 2 58 ? 12.876 8.334 -33.811 1.00 9.54 33 LEU L O 1
ATOM 1216 N N . ASN B 2 59 ? 10.716 7.772 -33.410 1.00 9.18 34 ASN L N 1
ATOM 1217 C CA . ASN B 2 59 ? 10.973 6.560 -32.646 1.00 8.72 34 ASN L CA 1
ATOM 1218 C C . ASN B 2 59 ? 10.543 5.314 -33.413 1.00 8.37 34 ASN L C 1
ATOM 1219 O O . ASN B 2 59 ? 9.554 5.361 -34.127 1.00 8.65 34 ASN L O 1
ATOM 1224 N N . TRP B 2 60 ? 11.274 4.212 -33.147 1.00 8.28 35 TRP L N 1
ATOM 1225 C CA . TRP B 2 60 ? 10.827 2.876 -33.493 1.00 8.22 35 TRP L CA 1
ATOM 1226 C C . TRP B 2 60 ? 10.637 2.053 -32.227 1.00 8.78 35 TRP L C 1
ATOM 1227 O O . TRP B 2 60 ? 11.520 2.076 -31.378 1.00 9.17 35 TRP L O 1
ATOM 1238 N N . PHE B 2 61 ? 9.529 1.298 -32.206 1.00 8.21 36 PHE L N 1
ATOM 1239 C CA . PHE B 2 61 ? 9.216 0.349 -31.153 1.00 8.56 36 PHE L CA 1
ATOM 1240 C C . PHE B 2 61 ? 8.987 -1.020 -31.739 1.00 8.81 36 PHE L C 1
ATOM 1241 O O . PHE B 2 61 ? 8.468 -1.170 -32.836 1.00 9.17 36 PHE L O 1
ATOM 1249 N N . LEU B 2 62 ? 9.309 -2.045 -30.934 1.00 9.14 37 LEU L N 1
ATOM 1250 C CA . LEU B 2 62 ? 8.850 -3.413 -31.112 1.00 9.47 37 LEU L CA 1
ATOM 1251 C C . LEU B 2 62 ? 7.921 -3.768 -29.969 1.00 9.16 37 LEU L C 1
ATOM 1252 O O . LEU B 2 62 ? 8.355 -3.686 -28.831 1.00 9.65 37 LEU L O 1
ATOM 1257 N N . GLN B 2 63 ? 6.717 -4.210 -30.277 1.00 9.52 38 GLN L N 1
ATOM 1258 C CA . GLN B 2 63 ? 5.850 -4.799 -29.259 1.00 9.28 38 GLN L CA 1
ATOM 1259 C C . GLN B 2 63 ? 5.748 -6.303 -29.523 1.00 9.95 38 GLN L C 1
ATOM 1260 O O . GLN B 2 63 ? 5.104 -6.724 -30.466 1.00 10.36 38 GLN L O 1
ATOM 1266 N N . ARG B 2 64 ? 6.466 -7.054 -28.715 1.00 9.74 39 ARG L N 1
ATOM 1267 C CA . ARG B 2 64 ? 6.383 -8.511 -28.749 1.00 10.71 39 ARG L CA 1
ATOM 1268 C C . ARG B 2 64 ? 5.037 -8.939 -28.185 1.00 10.99 39 ARG L C 1
ATOM 1269 O O . ARG B 2 64 ? 4.439 -8.249 -27.364 1.00 9.53 39 ARG L O 1
ATOM 1277 N N . PRO B 2 65 ? 4.538 -10.140 -28.583 1.00 10.78 40 PRO L N 1
ATOM 1278 C CA . PRO B 2 65 ? 3.230 -10.563 -28.105 1.00 10.62 40 PRO L CA 1
ATOM 1279 C C . PRO B 2 65 ? 3.193 -10.689 -26.571 1.00 10.32 40 PRO L C 1
ATOM 1280 O O . PRO B 2 65 ? 4.090 -11.253 -25.975 1.00 11.43 40 PRO L O 1
ATOM 1284 N N . GLY B 2 66 ? 2.171 -10.091 -25.999 1.00 9.92 41 GLY L N 1
ATOM 1285 C CA . GLY B 2 66 ? 2.001 -10.109 -24.554 1.00 10.30 41 GLY L CA 1
ATOM 1286 C C . GLY B 2 66 ? 2.942 -9.185 -23.804 1.00 10.46 41 GLY L C 1
ATOM 1287 O O . GLY B 2 66 ? 2.937 -9.225 -22.558 1.00 12.56 41 GLY L O 1
ATOM 1288 N N . GLN B 2 67 ? 3.743 -8.363 -24.496 1.00 9.98 42 GLN L N 1
ATOM 1289 C CA A GLN B 2 67 ? 4.687 -7.482 -23.847 0.50 10.07 42 GLN L CA 1
ATOM 1290 C CA B GLN B 2 67 ? 4.677 -7.478 -23.835 0.50 9.82 42 GLN L CA 1
ATOM 1291 C C . GLN B 2 67 ? 4.294 -6.041 -24.104 1.00 9.54 42 GLN L C 1
ATOM 1292 O O . GLN B 2 67 ? 3.513 -5.718 -24.970 1.00 10.92 42 GLN L O 1
ATOM 1303 N N . SER B 2 68 ? 4.910 -5.150 -23.314 1.00 10.36 43 SER L N 1
ATOM 1304 C CA A SER B 2 68 ? 4.796 -3.731 -23.608 0.50 10.74 43 SER L CA 1
ATOM 1305 C CA B SER B 2 68 ? 4.840 -3.734 -23.571 0.50 10.29 43 SER L CA 1
ATOM 1306 C C . SER B 2 68 ? 5.680 -3.375 -24.781 1.00 9.74 43 SER L C 1
ATOM 1307 O O . SER B 2 68 ? 6.654 -4.069 -25.050 1.00 10.68 43 SER L O 1
ATOM 1312 N N . PRO B 2 69 ? 5.380 -2.318 -25.503 1.00 9.79 44 PRO L N 1
ATOM 1313 C CA . PRO B 2 69 ? 6.290 -1.839 -26.555 1.00 9.34 44 PRO L CA 1
ATOM 1314 C C . PRO B 2 69 ? 7.657 -1.551 -25.968 1.00 10.28 44 PRO L C 1
ATOM 1315 O O . PRO B 2 69 ? 7.746 -1.038 -24.834 1.00 11.21 44 PRO L O 1
ATOM 1319 N N . GLN B 2 70 ? 8.709 -1.871 -26.711 1.00 9.42 45 GLN L N 1
ATOM 1320 C CA . GLN B 2 70 ? 10.092 -1.605 -26.364 1.00 10.01 45 GLN L CA 1
ATOM 1321 C C . GLN B 2 70 ? 10.639 -0.567 -27.337 1.00 9.50 45 GLN L C 1
ATOM 1322 O O . GLN B 2 70 ? 10.589 -0.764 -28.558 1.00 9.74 45 GLN L O 1
ATOM 1328 N N . LEU B 2 71 ? 11.205 0.510 -26.809 1.00 8.99 46 LEU L N 1
ATOM 1329 C CA . LEU B 2 71 ? 11.873 1.498 -27.637 1.00 9.09 46 LEU L CA 1
ATOM 1330 C C . LEU B 2 71 ? 13.145 0.868 -28.211 1.00 9.72 46 LEU L C 1
ATOM 1331 O O . LEU B 2 71 ? 14.028 0.376 -27.479 1.00 10.38 46 LEU L O 1
ATOM 1336 N N . LEU B 2 72 ? 13.241 0.887 -29.534 1.00 9.12 47 LEU L N 1
ATOM 1337 C CA . LEU B 2 72 ? 14.429 0.386 -30.237 1.00 9.45 47 LEU L CA 1
ATOM 1338 C C . LEU B 2 72 ? 15.355 1.531 -30.639 1.00 9.70 47 LEU L C 1
ATOM 1339 O O . LEU B 2 72 ? 16.580 1.430 -30.440 1.00 11.21 47 LEU L O 1
ATOM 1344 N N . ILE B 2 73 ? 14.786 2.544 -31.251 1.00 9.17 48 ILE L N 1
ATOM 1345 C CA . ILE B 2 73 ? 15.511 3.669 -31.859 1.00 9.85 48 ILE L CA 1
ATOM 1346 C C . ILE B 2 73 ? 14.784 4.928 -31.449 1.00 9.49 48 ILE L C 1
ATOM 1347 O O . ILE B 2 73 ? 13.549 4.964 -31.533 1.00 9.60 48 ILE L O 1
ATOM 1352 N N . TYR B 2 74 ? 15.514 5.979 -31.079 1.00 10.20 49 TYR L N 1
ATOM 1353 C CA . TYR B 2 74 ? 14.909 7.292 -30.863 1.00 9.39 49 TYR L CA 1
ATOM 1354 C C . TYR B 2 74 ? 15.774 8.332 -31.573 1.00 10.16 49 TYR L C 1
ATOM 1355 O O . TYR B 2 74 ? 16.899 8.046 -32.024 1.00 11.19 49 TYR L O 1
ATOM 1364 N N . LEU B 2 75 ? 15.187 9.509 -31.737 1.00 9.81 50 LEU L N 1
ATOM 1365 C CA . LEU B 2 75 ? 15.869 10.576 -32.464 1.00 11.00 50 LEU L CA 1
ATOM 1366 C C . LEU B 2 75 ? 16.329 10.067 -33.829 1.00 10.59 50 LEU L C 1
ATOM 1367 O O . LEU B 2 75 ? 17.416 10.443 -34.322 1.00 11.94 50 LEU L O 1
ATOM 1372 N N . MET B 2 76 ? 15.504 9.239 -34.451 1.00 10.74 51 MET L N 1
ATOM 1373 C CA . MET B 2 76 ? 15.650 8.712 -35.811 1.00 9.86 51 MET L CA 1
ATOM 1374 C C . MET B 2 76 ? 16.707 7.611 -35.904 1.00 10.61 51 MET L C 1
ATOM 1375 O O . MET B 2 76 ? 16.485 6.602 -36.614 1.00 10.98 51 MET L O 1
ATOM 1380 N N . SER B 2 77 ? 17.866 7.785 -35.268 1.00 12.69 52 SER L N 1
ATOM 1381 C CA . SER B 2 77 ? 19.003 6.913 -35.498 1.00 12.12 52 SER L CA 1
ATOM 1382 C C . SER B 2 77 ? 19.751 6.477 -34.263 1.00 13.76 52 SER L C 1
ATOM 1383 O O . SER B 2 77 ? 20.720 5.709 -34.380 1.00 15.53 52 SER L O 1
ATOM 1386 N N . THR B 2 78 ? 19.353 6.886 -33.054 1.00 12.14 53 THR L N 1
ATOM 1387 C CA . THR B 2 78 ? 20.038 6.498 -31.857 1.00 13.83 53 THR L CA 1
ATOM 1388 C C . THR B 2 78 ? 19.434 5.223 -31.314 1.00 12.88 53 THR L C 1
ATOM 1389 O O . THR B 2 78 ? 18.243 5.154 -31.003 1.00 12.66 53 THR L O 1
ATOM 1393 N N . ARG B 2 79 ? 20.245 4.190 -31.163 1.00 13.26 54 ARG L N 1
ATOM 1394 C CA . ARG B 2 79 ? 19.782 2.937 -30.627 1.00 13.51 54 ARG L CA 1
ATOM 1395 C C . ARG B 2 79 ? 19.605 3.078 -29.126 1.00 16.35 54 ARG L C 1
ATOM 1396 O O . ARG B 2 79 ? 20.474 3.640 -28.429 1.00 18.45 54 ARG L O 1
ATOM 1404 N N . ALA B 2 80 ? 18.471 2.623 -28.582 1.00 14.84 55 ALA L N 1
ATOM 1405 C CA . ALA B 2 80 ? 18.184 2.700 -27.176 1.00 16.76 55 ALA L CA 1
ATOM 1406 C C . ALA B 2 80 ? 19.097 1.773 -26.398 1.00 19.86 55 ALA L C 1
ATOM 1407 O O . ALA B 2 80 ? 19.587 0.782 -26.870 1.00 17.12 55 ALA L O 1
ATOM 1409 N N . SER B 2 81 ? 19.200 2.073 -25.097 1.00 28.43 56 SER L N 1
ATOM 1410 C CA . SER B 2 81 ? 20.016 1.268 -24.215 1.00 29.60 56 SER L CA 1
ATOM 1411 C C . SER B 2 81 ? 19.477 -0.157 -24.149 1.00 21.25 56 SER L C 1
ATOM 1412 O O . SER B 2 81 ? 18.293 -0.388 -24.119 1.00 24.07 56 SER L O 1
ATOM 1415 N N . GLY B 2 82 ? 20.364 -1.129 -24.265 1.00 22.94 57 GLY L N 1
ATOM 1416 C CA . GLY B 2 82 ? 19.920 -2.495 -24.136 1.00 20.73 57 GLY L CA 1
ATOM 1417 C C . GLY B 2 82 ? 19.522 -3.126 -25.468 1.00 21.90 57 GLY L C 1
ATOM 1418 O O . GLY B 2 82 ? 19.301 -4.327 -25.529 1.00 27.14 57 GLY L O 1
ATOM 1419 N N . VAL B 2 83 ? 19.437 -2.339 -26.541 1.00 17.29 58 VAL L N 1
ATOM 1420 C CA . VAL B 2 83 ? 18.953 -2.891 -27.800 1.00 16.64 58 VAL L CA 1
ATOM 1421 C C . VAL B 2 83 ? 20.115 -3.466 -28.605 1.00 15.54 58 VAL L C 1
ATOM 1422 O O . VAL B 2 83 ? 21.144 -2.840 -28.730 1.00 17.36 58 VAL L O 1
ATOM 1426 N N . SER B 2 84 ? 19.813 -4.622 -29.205 1.00 17.60 59 SER L N 1
ATOM 1427 C CA . SER B 2 84 ? 20.780 -5.309 -30.053 1.00 19.77 59 SER L CA 1
ATOM 1428 C C . SER B 2 84 ? 21.215 -4.423 -31.215 1.00 17.29 59 SER L C 1
ATOM 1429 O O . SER B 2 84 ? 20.378 -3.734 -31.852 1.00 15.22 59 SER L O 1
ATOM 1432 N N . ASP B 2 85 ? 22.508 -4.461 -31.565 1.00 19.24 60 ASP L N 1
ATOM 1433 C CA . ASP B 2 85 ? 23.025 -3.769 -32.742 1.00 18.07 60 ASP L CA 1
ATOM 1434 C C . ASP B 2 85 ? 22.559 -4.380 -34.091 1.00 16.87 60 ASP L C 1
ATOM 1435 O O . ASP B 2 85 ? 22.859 -3.862 -35.154 1.00 18.36 60 ASP L O 1
ATOM 1440 N N . ARG B 2 86 ? 21.728 -5.408 -34.032 1.00 13.94 61 ARG L N 1
ATOM 1441 C CA . ARG B 2 86 ? 21.016 -5.930 -35.201 1.00 13.05 61 ARG L CA 1
ATOM 1442 C C . ARG B 2 86 ? 19.997 -4.917 -35.713 1.00 12.65 61 ARG L C 1
ATOM 1443 O O . ARG B 2 86 ? 19.545 -5.001 -36.866 1.00 12.81 61 ARG L O 1
ATOM 1451 N N . PHE B 2 87 ? 19.559 -3.966 -34.872 1.00 11.89 62 PHE L N 1
ATOM 1452 C CA . PHE B 2 87 ? 18.587 -2.938 -35.239 1.00 11.61 62 PHE L CA 1
ATOM 1453 C C . PHE B 2 87 ? 19.291 -1.642 -35.540 1.00 12.15 62 PHE L C 1
ATOM 1454 O O . PHE B 2 87 ? 20.096 -1.188 -34.708 1.00 14.10 62 PHE L O 1
ATOM 1462 N N . SER B 2 88 ? 18.960 -1.010 -36.649 1.00 10.63 63 SER L N 1
ATOM 1463 C CA . SER B 2 88 ? 19.493 0.274 -36.990 1.00 11.66 63 SER L CA 1
ATOM 1464 C C . SER B 2 88 ? 18.442 1.136 -37.630 1.00 11.61 63 SER L C 1
ATOM 1465 O O . SER B 2 88 ? 17.705 0.678 -38.497 1.00 13.04 63 SER L O 1
ATOM 1468 N N . GLY B 2 89 ? 18.443 2.423 -37.302 1.00 11.86 64 GLY L N 1
ATOM 1469 C CA . GLY B 2 89 ? 17.513 3.362 -37.861 1.00 11.67 64 GLY L CA 1
ATOM 1470 C C . GLY B 2 89 ? 18.175 4.432 -38.722 1.00 11.31 64 GLY L C 1
ATOM 1471 O O . GLY B 2 89 ? 19.230 4.936 -38.334 1.00 13.36 64 GLY L O 1
ATOM 1472 N N . SER B 2 90 ? 17.509 4.801 -39.792 1.00 11.41 65 SER L N 1
ATOM 1473 C CA . SER B 2 90 ? 17.990 5.856 -40.669 1.00 12.86 65 SER L CA 1
ATOM 1474 C C . SER B 2 90 ? 16.783 6.596 -41.209 1.00 12.68 65 SER L C 1
ATOM 1475 O O . SER B 2 90 ? 15.636 6.146 -41.119 1.00 11.71 65 SER L O 1
ATOM 1478 N N . GLY B 2 91 ? 17.018 7.711 -41.901 1.00 13.62 66 GLY L N 1
ATOM 1479 C CA . GLY B 2 91 ? 15.920 8.400 -42.527 1.00 14.18 66 GLY L CA 1
ATOM 1480 C C . GLY B 2 91 ? 16.315 9.791 -43.050 1.00 13.06 66 GLY L C 1
ATOM 1481 O O . GLY B 2 91 ? 17.456 10.261 -42.808 1.00 14.33 66 GLY L O 1
ATOM 1482 N N . SER B 2 92 ? 15.320 10.435 -43.613 1.00 14.33 67 SER L N 1
ATOM 1483 C CA . SER B 2 92 ? 15.508 11.738 -44.260 1.00 14.21 67 SER L CA 1
ATOM 1484 C C . SER B 2 92 ? 14.872 12.873 -43.506 1.00 15.23 67 SER L C 1
ATOM 1485 O O . SER B 2 92 ? 15.164 14.029 -43.821 1.00 15.04 67 SER L O 1
ATOM 1488 N N . GLY B 2 93 ? 13.978 12.582 -42.545 1.00 14.82 68 GLY L N 1
ATOM 1489 C CA . GLY B 2 93 ? 13.085 13.584 -42.002 1.00 15.73 68 GLY L CA 1
ATOM 1490 C C . GLY B 2 93 ? 11.627 13.345 -42.351 1.00 12.55 68 GLY L C 1
ATOM 1491 O O . GLY B 2 93 ? 10.752 13.751 -41.613 1.00 13.45 68 GLY L O 1
ATOM 1492 N N . THR B 2 94 ? 11.354 12.718 -43.504 1.00 13.48 69 THR L N 1
ATOM 1493 C CA . THR B 2 94 ? 10.010 12.320 -43.897 1.00 14.09 69 THR L CA 1
ATOM 1494 C C . THR B 2 94 ? 9.885 10.834 -44.242 1.00 14.08 69 THR L C 1
ATOM 1495 O O . THR B 2 94 ? 8.759 10.337 -44.256 1.00 17.12 69 THR L O 1
ATOM 1499 N N . ASP B 2 95 ? 10.983 10.160 -44.522 1.00 13.51 70 ASP L N 1
ATOM 1500 C CA . ASP B 2 95 ? 10.989 8.732 -44.820 1.00 13.45 70 ASP L CA 1
ATOM 1501 C C . ASP B 2 95 ? 12.011 8.120 -43.894 1.00 13.11 70 ASP L C 1
ATOM 1502 O O . ASP B 2 95 ? 13.069 8.697 -43.710 1.00 14.48 70 ASP L O 1
ATOM 1507 N N . PHE B 2 96 ? 11.700 6.952 -43.314 1.00 12.13 71 PHE L N 1
ATOM 1508 C CA . PHE B 2 96 ? 12.493 6.327 -42.277 1.00 11.34 71 PHE L CA 1
ATOM 1509 C C . PHE B 2 96 ? 12.570 4.835 -42.522 1.00 10.61 71 PHE L C 1
ATOM 1510 O O . PHE B 2 96 ? 11.596 4.251 -43.007 1.00 12.06 71 PHE L O 1
ATOM 1518 N N . THR B 2 97 ? 13.660 4.246 -42.092 1.00 10.93 72 THR L N 1
ATOM 1519 C CA . THR B 2 97 ? 13.818 2.797 -42.229 1.00 11.53 72 THR L CA 1
ATOM 1520 C C . THR B 2 97 ? 14.465 2.206 -40.982 1.00 10.91 72 THR L C 1
ATOM 1521 O O . THR B 2 97 ? 15.436 2.741 -40.450 1.00 12.64 72 THR L O 1
ATOM 1525 N N . LEU B 2 98 ? 13.887 1.104 -40.530 1.00 9.89 73 LEU L N 1
ATOM 1526 C CA . LEU B 2 98 ? 14.440 0.250 -39.507 1.00 10.79 73 LEU L CA 1
ATOM 1527 C C . LEU B 2 98 ? 14.991 -1.007 -40.166 1.00 9.75 73 LEU L C 1
ATOM 1528 O O . LEU B 2 98 ? 14.231 -1.767 -40.723 1.00 11.65 73 LEU L O 1
ATOM 1533 N N . GLU B 2 9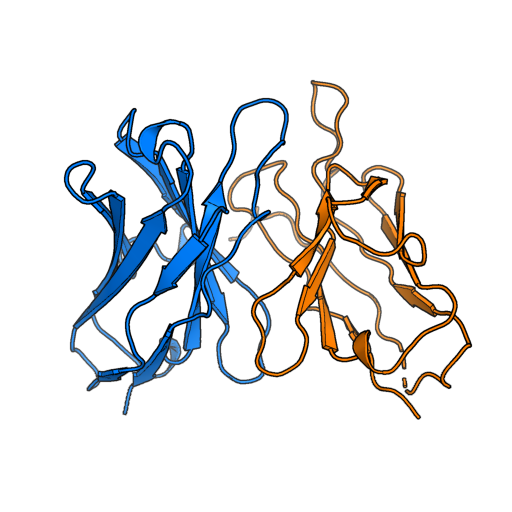9 ? 16.283 -1.211 -40.055 1.00 10.26 74 GLU L N 1
ATOM 1534 C CA . GLU B 2 99 ? 16.928 -2.425 -40.571 1.00 10.30 74 GLU L CA 1
ATOM 1535 C C . GLU B 2 99 ? 17.034 -3.420 -39.442 1.00 10.55 74 GLU L C 1
ATOM 1536 O O . GLU B 2 99 ? 17.496 -3.054 -38.361 1.00 11.79 74 GLU L O 1
ATOM 1542 N N . ILE B 2 100 ? 16.630 -4.659 -39.688 1.00 10.18 75 ILE L N 1
ATOM 1543 C CA . ILE B 2 100 ? 16.723 -5.743 -38.733 1.00 10.79 75 ILE L CA 1
ATOM 1544 C C . ILE B 2 100 ? 17.592 -6.833 -39.367 1.00 10.77 75 ILE L C 1
ATOM 1545 O O . ILE B 2 100 ? 17.186 -7.481 -40.323 1.00 11.24 75 ILE L O 1
ATOM 1550 N N . ARG B 2 101 ? 18.804 -6.987 -38.850 1.00 10.98 76 ARG L N 1
ATOM 1551 C CA . ARG B 2 101 ? 19.724 -8.026 -39.315 1.00 11.24 76 ARG L CA 1
ATOM 1552 C C . ARG B 2 101 ? 19.501 -9.302 -38.535 1.00 12.24 76 ARG L C 1
ATOM 1553 O O . ARG B 2 101 ? 19.133 -9.282 -37.335 1.00 12.04 76 ARG L O 1
ATOM 1561 N N . ARG B 2 102 ? 19.798 -10.444 -39.149 1.00 11.88 77 ARG L N 1
ATOM 1562 C CA . ARG B 2 102 ? 19.863 -11.759 -38.521 1.00 12.80 77 ARG L CA 1
ATOM 1563 C C . ARG B 2 102 ? 18.624 -11.981 -37.639 1.00 12.05 77 ARG L C 1
ATOM 1564 O O . ARG B 2 102 ? 18.740 -12.177 -36.415 1.00 12.61 77 ARG L O 1
ATOM 1572 N N . VAL B 2 103 ? 17.478 -11.968 -38.235 1.00 11.86 78 VAL L N 1
ATOM 1573 C CA . VAL B 2 103 ? 16.219 -11.996 -37.531 1.00 12.10 78 VAL L CA 1
ATOM 1574 C C . VAL B 2 103 ? 16.146 -13.265 -36.688 1.00 12.90 78 VAL L C 1
ATOM 1575 O O . VAL B 2 103 ? 16.494 -14.395 -37.088 1.00 14.05 78 VAL L O 1
ATOM 1579 N N . LYS B 2 104 ? 15.617 -13.091 -35.471 1.00 13.42 79 LYS L N 1
ATOM 1580 C CA . LYS B 2 104 ? 15.496 -14.133 -34.448 1.00 15.99 79 LYS L CA 1
ATOM 1581 C C . LYS B 2 104 ? 14.040 -14.192 -34.003 1.00 14.18 79 LYS L C 1
ATOM 1582 O O . LYS B 2 104 ? 13.262 -13.291 -34.183 1.00 13.28 79 LYS L O 1
ATOM 1588 N N . ALA B 2 105 ? 13.685 -15.311 -33.349 1.00 17.08 80 ALA L N 1
ATOM 1589 C CA . ALA B 2 105 ? 12.366 -15.486 -32.755 1.00 16.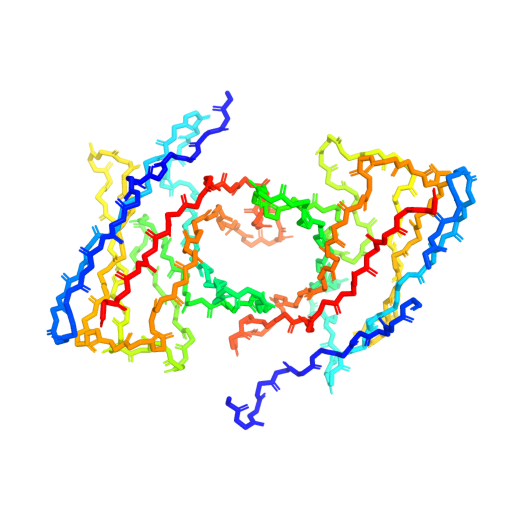97 80 ALA L CA 1
ATOM 1590 C C . ALA B 2 105 ? 11.970 -14.326 -31.835 1.00 14.05 80 ALA L C 1
ATOM 1591 O O . ALA B 2 105 ? 10.775 -14.003 -31.815 1.00 16.61 80 ALA L O 1
ATOM 1593 N N . GLU B 2 106 ? 12.905 -13.752 -31.104 1.00 15.34 81 GLU L N 1
ATOM 1594 C CA . GLU B 2 106 ? 12.581 -12.676 -30.184 1.00 15.76 81 GLU L CA 1
ATOM 1595 C C . GLU B 2 106 ? 12.196 -11.395 -30.932 1.00 15.60 81 GLU L C 1
ATOM 1596 O O . GLU B 2 106 ? 11.755 -10.442 -30.306 1.00 16.22 81 GLU L O 1
ATOM 1602 N N . ASP B 2 107 ? 12.357 -11.325 -32.264 1.00 13.50 82 ASP L N 1
ATOM 1603 C CA . ASP B 2 107 ? 11.983 -10.155 -33.056 1.00 11.70 82 ASP L CA 1
ATOM 1604 C C . ASP B 2 107 ? 10.550 -10.177 -33.509 1.00 11.60 82 ASP L C 1
ATOM 1605 O O . ASP B 2 107 ? 10.063 -9.259 -34.181 1.00 12.60 82 ASP L O 1
ATOM 1610 N N . VAL B 2 108 ? 9.835 -11.284 -33.264 1.00 11.85 83 VAL L N 1
ATOM 1611 C CA . VAL B 2 108 ? 8.468 -11.381 -33.660 1.00 10.96 83 VAL L CA 1
ATOM 1612 C C . VAL B 2 108 ? 7.584 -10.405 -32.883 1.00 11.18 83 VAL L C 1
ATOM 1613 O O . VAL B 2 108 ? 7.752 -10.272 -31.675 1.00 11.70 83 VAL L O 1
ATOM 1617 N N . GLY B 2 109 ? 6.686 -9.769 -33.574 1.00 11.00 84 GLY L N 1
ATOM 1618 C CA . GLY B 2 109 ? 5.746 -8.848 -32.945 1.00 11.00 84 GLY L CA 1
ATOM 1619 C C . GLY B 2 109 ? 5.347 -7.795 -33.936 1.00 11.91 84 GLY L C 1
ATOM 1620 O O . GLY B 2 109 ? 5.284 -8.061 -35.148 1.00 12.89 84 GLY L O 1
ATOM 1621 N N . VAL B 2 110 ? 4.977 -6.619 -33.449 1.00 10.17 85 VAL L N 1
ATOM 1622 C CA . VAL B 2 110 ? 4.551 -5.526 -34.293 1.00 10.56 85 VAL L CA 1
ATOM 1623 C C . VAL B 2 110 ? 5.504 -4.352 -34.054 1.00 9.78 85 VAL L C 1
ATOM 1624 O O . VAL B 2 110 ? 5.747 -3.971 -32.901 1.00 10.45 85 VAL L O 1
ATOM 1628 N N . TYR B 2 111 ? 6.029 -3.812 -35.135 1.00 9.94 86 TYR L N 1
ATOM 1629 C CA . TYR B 2 111 ? 6.910 -2.659 -35.125 1.00 10.00 86 TYR L CA 1
ATOM 1630 C C . TYR B 2 111 ? 6.127 -1.402 -35.423 1.00 9.90 86 TYR L C 1
ATOM 1631 O O . TYR B 2 111 ? 5.315 -1.367 -36.347 1.00 11.24 86 TYR L O 1
ATOM 1640 N N . TYR B 2 112 ? 6.332 -0.361 -34.611 1.00 9.21 87 TYR L N 1
ATOM 1641 C CA . TYR B 2 112 ? 5.647 0.902 -34.780 1.00 10.06 87 TYR L CA 1
ATOM 1642 C C . TYR B 2 112 ? 6.653 2.031 -34.884 1.00 10.35 87 TYR L C 1
ATOM 1643 O O . TYR B 2 112 ? 7.611 2.090 -34.085 1.00 11.29 87 TYR L O 1
ATOM 1652 N N A CYS B 2 113 ? 6.445 2.959 -35.782 0.50 9.65 88 CYS L N 1
ATOM 1653 N N B CYS B 2 113 ? 6.417 2.940 -35.833 0.50 9.95 88 CYS L N 1
ATOM 1654 C CA A CYS B 2 113 ? 7.170 4.203 -35.647 0.50 9.58 88 CYS L CA 1
ATOM 1655 C CA B CYS B 2 113 ? 7.002 4.275 -35.832 0.50 10.27 88 CYS L CA 1
ATOM 1656 C C A CYS B 2 113 ? 6.218 5.255 -35.080 0.50 9.49 88 CYS L C 1
ATOM 1657 C C B CYS B 2 113 ? 6.176 5.197 -34.950 0.50 9.59 88 CYS L C 1
ATOM 1658 O O A CYS B 2 113 ? 4.984 5.172 -35.193 0.50 10.99 88 CYS L O 1
ATOM 1659 O O B CYS B 2 113 ? 4.969 4.963 -34.761 0.50 9.41 88 CYS L O 1
ATOM 1664 N N . GLN B 2 114 ? 6.800 6.272 -34.474 1.00 9.27 89 GLN L N 1
ATOM 1665 C CA . GLN B 2 114 ? 6.071 7.301 -33.740 1.00 8.89 89 GLN L CA 1
ATOM 1666 C C . GLN B 2 114 ? 6.810 8.612 -33.887 1.00 9.41 89 GLN L C 1
ATOM 1667 O O . GLN B 2 114 ? 8.035 8.654 -33.780 1.00 9.69 89 GLN L O 1
ATOM 1673 N N . GLN B 2 115 ? 6.057 9.710 -34.070 1.00 9.37 90 GLN L N 1
ATOM 1674 C CA . GLN B 2 115 ? 6.663 11.042 -34.122 1.00 9.74 90 GLN L CA 1
ATOM 1675 C C . GLN B 2 115 ? 6.367 11.778 -32.822 1.00 8.80 90 GLN L C 1
ATOM 1676 O O . GLN B 2 115 ? 5.235 11.700 -32.291 1.00 10.11 90 GLN L O 1
ATOM 1682 N N . LEU B 2 116 ? 7.342 12.550 -32.376 1.00 9.75 91 LEU L N 1
ATOM 1683 C CA . LEU B 2 116 ? 7.251 13.414 -31.210 1.00 10.06 91 LEU L CA 1
ATOM 1684 C C . LEU B 2 116 ? 7.566 14.877 -31.562 1.00 10.62 91 LEU L C 1
ATOM 1685 O O . LEU B 2 116 ? 7.829 15.676 -30.654 1.00 12.22 91 LEU L O 1
ATOM 1690 N N . VAL B 2 117 ? 7.529 15.249 -32.842 1.00 11.44 92 VAL L N 1
ATOM 1691 C CA . VAL B 2 117 ? 7.840 16.620 -33.215 1.00 11.30 92 VAL L CA 1
ATOM 1692 C C . VAL B 2 117 ? 6.697 17.558 -32.887 1.00 12.04 92 VAL L C 1
ATOM 1693 O O . VAL B 2 117 ? 7.010 18.748 -32.665 1.00 13.59 92 VAL L O 1
ATOM 1697 N N . GLU B 2 118 ? 5.468 17.115 -32.922 1.00 11.68 93 GLU L N 1
ATOM 1698 C CA . GLU B 2 118 ? 4.292 17.965 -32.737 1.00 13.41 93 GLU L CA 1
ATOM 1699 C C . GLU B 2 118 ? 3.283 17.228 -31.895 1.00 13.27 93 GLU L C 1
ATOM 1700 O O . GLU B 2 118 ? 3.169 15.996 -32.015 1.00 13.93 93 GLU L O 1
ATOM 1706 N N . TYR B 2 119 ? 2.504 17.977 -31.121 1.00 13.02 94 TYR L N 1
ATOM 1707 C CA . TYR B 2 119 ? 1.321 17.387 -30.520 1.00 12.42 94 TYR L CA 1
ATOM 1708 C C . TYR B 2 119 ? 0.154 17.323 -31.479 1.00 12.55 94 TYR L C 1
ATOM 1709 O O . TYR B 2 119 ? -0.018 18.284 -32.296 1.00 14.45 94 TYR L O 1
ATOM 1718 N N . PRO B 2 120 ? -0.714 16.327 -31.434 1.00 11.56 95 PRO L N 1
ATOM 1719 C CA . PRO B 2 120 ? -0.538 15.129 -30.593 1.00 11.69 95 PRO L CA 1
ATOM 1720 C C . PRO B 2 120 ? 0.558 14.253 -31.181 1.00 11.30 95 PRO L C 1
ATOM 1721 O O . PRO B 2 120 ? 0.712 14.123 -32.387 1.00 11.51 95 PRO L O 1
ATOM 1725 N N . TYR B 2 121 ? 1.246 13.520 -30.291 1.00 11.04 96 TYR L N 1
ATOM 1726 C CA . TYR B 2 121 ? 2.136 12.481 -30.753 1.00 9.77 96 TYR L CA 1
ATOM 1727 C C . TYR B 2 121 ? 1.313 11.443 -31.484 1.00 10.21 96 TYR L C 1
ATOM 1728 O O . TYR B 2 121 ? 0.192 11.136 -31.076 1.00 11.45 96 TYR L O 1
ATOM 1737 N N . THR B 2 122 ? 1.838 10.883 -32.577 1.00 10.30 97 THR L N 1
ATOM 1738 C CA . THR B 2 122 ? 1.128 9.940 -33.378 1.00 10.60 97 THR L CA 1
ATOM 1739 C C . THR B 2 122 ? 2.032 8.765 -33.756 1.00 9.31 97 THR L C 1
ATOM 1740 O O . THR B 2 122 ? 3.245 8.889 -33.946 1.00 10.60 97 THR L O 1
ATOM 1744 N N . PHE B 2 123 ? 1.383 7.621 -33.908 1.00 10.41 98 PHE L N 1
ATOM 1745 C CA . PHE B 2 123 ? 1.996 6.364 -34.282 1.00 11.02 98 PHE L CA 1
ATOM 1746 C C . PHE B 2 123 ? 1.605 5.966 -35.698 1.00 11.79 98 PHE L C 1
ATOM 1747 O O . PHE B 2 123 ? 0.481 6.247 -36.149 1.00 12.06 98 PHE L O 1
ATOM 1755 N N . GLY B 2 124 ? 2.487 5.246 -36.370 1.00 12.40 99 GLY L N 1
ATOM 1756 C CA . GLY B 2 124 ? 2.120 4.481 -37.551 1.00 11.37 99 GLY L CA 1
ATOM 1757 C C . GLY B 2 124 ? 1.219 3.332 -37.146 1.00 12.06 99 GLY L C 1
ATOM 1758 O O . GLY B 2 124 ? 1.045 3.033 -35.971 1.00 12.51 99 GLY L O 1
ATOM 1759 N N . GLY B 2 125 ? 0.602 2.702 -38.142 1.00 12.39 100 GLY L N 1
ATOM 1760 C CA . GLY B 2 125 ? -0.361 1.650 -37.924 1.00 12.63 100 GLY L CA 1
ATOM 1761 C C . GLY B 2 125 ? 0.251 0.312 -37.531 1.00 13.34 100 GLY L C 1
ATOM 1762 O O . GLY B 2 125 ? -0.507 -0.610 -37.195 1.00 14.93 100 GLY L O 1
ATOM 1763 N N . GLY B 2 126 ? 1.576 0.163 -37.591 1.00 11.92 101 GLY L N 1
ATOM 1764 C CA . GLY B 2 126 ? 2.281 -1.033 -37.221 1.00 13.09 101 GLY L CA 1
ATOM 1765 C C . GLY B 2 126 ? 2.574 -1.928 -38.418 1.00 12.59 101 GLY L C 1
ATOM 1766 O O . GLY B 2 126 ? 1.870 -1.894 -39.435 1.00 15.04 101 GLY L O 1
ATOM 1767 N N . THR B 2 127 ? 3.674 -2.660 -38.289 1.00 11.26 102 THR L N 1
ATOM 1768 C CA . THR B 2 127 ? 4.118 -3.642 -39.291 1.00 11.46 102 THR L CA 1
ATOM 1769 C C . THR B 2 127 ? 4.364 -4.922 -38.520 1.00 10.81 102 THR L C 1
ATOM 1770 O O . THR B 2 127 ? 5.258 -4.994 -37.681 1.00 11.44 102 THR L O 1
ATOM 1774 N N . LYS B 2 128 ? 3.601 -5.970 -38.797 1.00 11.80 103 LYS L N 1
ATOM 1775 C CA . LYS B 2 128 ? 3.792 -7.244 -38.149 1.00 13.18 103 LYS L CA 1
ATOM 1776 C C . LYS B 2 128 ? 4.971 -8.017 -38.699 1.00 11.94 103 LYS L C 1
ATOM 1777 O O . LYS B 2 128 ? 5.090 -8.079 -39.944 1.00 15.93 103 LYS L O 1
ATOM 1783 N N . LEU B 2 129 ? 5.767 -8.643 -37.873 1.00 12.19 104 LEU L N 1
ATOM 1784 C CA . LEU B 2 129 ? 6.797 -9.563 -38.281 1.00 12.15 104 LEU L CA 1
ATOM 1785 C C . LEU B 2 129 ? 6.481 -10.918 -37.668 1.00 13.49 104 LEU L C 1
ATOM 1786 O O . LEU B 2 129 ? 6.342 -11.035 -36.466 1.00 13.95 104 LEU L O 1
ATOM 1791 N N . GLU B 2 130 ? 6.420 -11.946 -38.534 1.00 14.78 105 GLU L N 1
ATOM 1792 C CA . GLU B 2 130 ? 6.222 -13.313 -38.108 1.00 18.16 105 GLU L CA 1
ATOM 1793 C C . GLU B 2 130 ? 7.395 -14.143 -38.642 1.00 17.82 105 GLU L C 1
ATOM 1794 O O . GLU B 2 130 ? 7.971 -13.743 -39.664 1.00 20.50 105 GLU L O 1
ATOM 1800 N N . ILE B 2 131 ? 7.760 -15.168 -37.901 1.00 17.40 106 ILE L N 1
ATOM 1801 C CA . ILE B 2 131 ? 8.898 -15.994 -38.261 1.00 25.16 106 ILE L CA 1
ATOM 1802 C C . ILE B 2 131 ? 8.422 -17.312 -38.828 1.00 34.71 106 ILE L C 1
ATOM 1803 O O . ILE B 2 131 ? 7.488 -17.892 -38.277 1.00 27.99 106 ILE L O 1
ATOM 1808 N N . LYS B 2 132 ? 9.119 -17.757 -39.901 1.00 34.61 107 LYS L N 1
ATOM 1809 C CA . LYS B 2 132 ? 8.718 -18.907 -40.711 1.00 42.21 107 LYS L CA 1
ATOM 1810 C C . LYS B 2 132 ? 9.072 -20.228 -39.992 1.00 41.29 107 LYS L C 1
ATOM 1811 O O . LYS B 2 132 ? 10.004 -20.218 -39.159 1.00 43.62 107 LYS L O 1
#

Sequence (233 aa):
QVQLQQSGAELARPGASVKLSCKASGYTFTSYGITWVKQRPGQGLEWIGEIYPRSTYTSYNEKFKGKATLTADKSSSTAYMELRSLTSEDSAVYFCARAGNWGGENFFDYWGQGTTLTVSGASDIVITQDDELPVTSGESVSISCCRSSKSLLYKDGKTYLNWFLQRPGQQSSPQLLIYLMSTRASGVSDRFSGSGSGTDFTLEIRRVKAEDVGVYYCCQQLVEYPYTFGGGTKLEIK

Radius of gyration: 17.38 Å; Cα contacts (8 Å, |Δi|>4): 616; chains: 2; bounding box: 44×42×43 Å

B-factor: mean 16.94, std 8.91, range [7.76, 76.13]

Nearest PDB structures (foldseek):
  3tt1-assembly2_H  TM=9.774E-01  e=9.137E-20  Mus musculus
  6s2i-assembly3_E  TM=9.650E-01  e=1.965E-19  Mus musculus
  6wn4-assembly2_H  TM=9.744E-01  e=2.192E-19  Mus musculus
  7lfd-assembly1_H  TM=9.690E-01  e=2.555E-17  Homo sapiens
  5anm-assembly1_B-2  TM=9.549E-01  e=2.290E-17  Homo sapiens

Foldseek 3Di:
DWAWAKDAADEAEAQAKDKIKIAIDDDQLQQWKKWKWWFAVPGDIDTAKMARVNVRDIDGDPVCVVQWDWDADSVGSMIMIMGGRDDQVRFTWMKMAIGHDPPPPRHRPYIYPTYGYGHD/DVPDKAKAKDEDAAAAQAKDKIKMFIPFFQQDPVRFRAKWKWFDAPPGDTDTQDGSQFHGDPPHDPQWGKDDDRGMIMIIGGRDDPRRFGWMKMWGDSDPPIDIYPTYGYHHD